Protein AF-M4BEJ2-F1 (afdb_monomer_lite)

pLDDT: mean 79.37, std 16.65, range [30.97, 97.56]

Sequence (307 aa):
MEAQADLANWRRVLEKLHRLLLLALQQCPALLLVETELEKTELPATTTSRQTERELTEQMLEILKFSGFLLENAANKAVYPSAEPVMALLGARNERVVTEAIKVVAMLAVPPQVHRYAADPTSFVDHAAGKNSLLRRRLLTVAKGRGTPSISLEVVDYLDGTNTEPLNDMKFQFYAPEQQGKDLTSRVVSVAIPPYDEVITAMTSPEDVAYAAATACERLIALHQIPKKLHFQLFTQVRACYASRSAIASENSVVERLHALLALFSLFSDAWDVTHYVEQHPELTRGIVELIRVESIERVPQVVWVC

Structure (mmCIF, N/CA/C/O backbone):
data_AF-M4BEJ2-F1
#
_entry.id   AF-M4BEJ2-F1
#
loop_
_atom_site.group_PDB
_atom_site.id
_atom_site.type_symbol
_atom_site.label_atom_id
_atom_site.label_alt_id
_atom_site.label_comp_id
_atom_site.label_asym_id
_atom_site.label_entity_id
_atom_site.label_seq_id
_atom_site.pdbx_PDB_ins_code
_atom_site.Cartn_x
_atom_site.Cartn_y
_atom_site.Cartn_z
_atom_site.occupancy
_atom_site.B_iso_or_equiv
_atom_site.auth_seq_id
_atom_site.auth_comp_id
_atom_site.auth_asym_id
_atom_site.auth_atom_id
_atom_site.pdbx_PDB_model_num
ATOM 1 N N . MET A 1 1 ? 13.000 8.494 -28.105 1.00 43.69 1 MET A N 1
ATOM 2 C CA . MET A 1 1 ? 13.106 7.049 -27.800 1.00 43.69 1 MET A CA 1
ATOM 3 C C . MET A 1 1 ? 13.729 6.936 -26.424 1.00 43.69 1 MET A C 1
ATOM 5 O O . MET A 1 1 ? 14.910 7.227 -26.301 1.00 43.69 1 MET A O 1
ATOM 9 N N . GLU A 1 2 ? 12.933 6.635 -25.402 1.00 52.34 2 GLU A N 1
ATOM 10 C CA . GLU A 1 2 ? 13.398 6.586 -24.011 1.00 52.34 2 GLU A CA 1
ATOM 11 C C . GLU A 1 2 ? 14.190 5.296 -23.772 1.00 52.34 2 GLU A C 1
ATOM 13 O O . GLU A 1 2 ? 13.735 4.201 -24.100 1.00 52.34 2 GLU A O 1
ATOM 18 N N . ALA A 1 3 ? 15.425 5.436 -23.292 1.00 65.12 3 ALA A N 1
ATOM 19 C CA . ALA A 1 3 ? 16.256 4.310 -22.890 1.00 65.12 3 ALA A CA 1
ATOM 20 C C . ALA A 1 3 ? 15.829 3.842 -21.492 1.00 65.12 3 ALA A C 1
ATOM 22 O O . ALA A 1 3 ? 15.561 4.669 -20.622 1.00 65.12 3 ALA A O 1
ATOM 23 N N . GLN A 1 4 ? 15.787 2.527 -21.275 1.00 75.12 4 GLN A N 1
ATOM 24 C CA . GLN A 1 4 ? 15.488 1.939 -19.970 1.00 75.12 4 GLN A CA 1
ATOM 25 C C . GLN A 1 4 ? 16.532 2.381 -18.930 1.00 75.12 4 GLN A C 1
ATOM 27 O O . GLN A 1 4 ? 17.733 2.373 -19.211 1.00 75.12 4 GLN A O 1
ATOM 32 N N . ALA A 1 5 ? 16.093 2.761 -17.729 1.00 82.56 5 ALA A N 1
ATOM 33 C CA . ALA A 1 5 ? 17.000 3.211 -16.679 1.00 82.56 5 ALA A CA 1
ATOM 34 C C . ALA A 1 5 ? 17.713 2.015 -16.028 1.00 82.56 5 ALA A C 1
ATOM 36 O O . ALA A 1 5 ? 17.080 1.170 -15.405 1.00 82.56 5 ALA A O 1
ATOM 37 N N . ASP A 1 6 ? 19.038 1.934 -16.116 1.00 86.12 6 ASP A N 1
ATOM 38 C CA . ASP A 1 6 ? 19.792 0.916 -15.377 1.00 86.12 6 ASP A CA 1
ATOM 39 C C . ASP A 1 6 ? 20.013 1.357 -13.922 1.00 86.12 6 ASP A C 1
ATOM 41 O O . ASP A 1 6 ? 20.788 2.282 -13.658 1.00 86.12 6 ASP A O 1
ATOM 45 N N . LEU A 1 7 ? 19.358 0.687 -12.967 1.00 87.19 7 LEU A N 1
ATOM 46 C CA . LEU A 1 7 ? 19.460 0.997 -11.534 1.00 87.19 7 LEU A CA 1
ATOM 47 C C . LEU A 1 7 ? 20.884 0.886 -10.984 1.00 87.19 7 LEU A C 1
ATOM 49 O O . LEU A 1 7 ? 21.197 1.557 -9.997 1.00 87.19 7 LEU A O 1
ATOM 53 N N . ALA A 1 8 ? 21.770 0.110 -11.617 1.00 86.81 8 ALA A N 1
ATOM 54 C CA . ALA A 1 8 ? 23.172 0.047 -11.215 1.00 86.81 8 ALA A CA 1
ATOM 55 C C . ALA A 1 8 ? 23.848 1.428 -11.299 1.00 86.81 8 ALA A C 1
ATOM 57 O O . ALA A 1 8 ? 24.624 1.787 -10.409 1.00 86.81 8 ALA A O 1
ATOM 58 N N . ASN A 1 9 ? 23.473 2.247 -12.289 1.00 88.12 9 ASN A N 1
ATOM 59 C CA . ASN A 1 9 ? 23.971 3.617 -12.449 1.00 88.12 9 ASN A CA 1
ATOM 60 C C . ASN A 1 9 ? 23.412 4.580 -11.388 1.00 88.12 9 ASN A C 1
ATOM 62 O O . ASN A 1 9 ? 24.037 5.591 -11.068 1.00 88.12 9 ASN A O 1
ATOM 66 N N . TRP A 1 10 ? 22.265 4.247 -10.793 1.00 91.00 10 TRP A N 1
ATOM 67 C CA . TRP A 1 10 ? 21.602 5.048 -9.761 1.00 91.00 10 TRP A CA 1
ATOM 68 C C . TRP A 1 10 ? 21.980 4.641 -8.335 1.00 91.00 10 TRP A C 1
ATOM 70 O O . TRP A 1 10 ? 21.572 5.314 -7.387 1.00 91.00 10 TRP A O 1
ATOM 80 N N . ARG A 1 11 ? 22.799 3.595 -8.158 1.00 89.25 11 ARG A N 1
ATOM 81 C CA . ARG A 1 11 ? 23.139 2.999 -6.854 1.00 89.25 11 ARG A CA 1
ATOM 82 C C . ARG A 1 11 ? 23.475 4.032 -5.774 1.00 89.25 11 ARG A C 1
ATOM 84 O O . ARG A 1 11 ? 22.875 4.010 -4.708 1.00 89.25 11 ARG A O 1
ATOM 91 N N . ARG A 1 12 ? 24.371 4.986 -6.054 1.00 92.31 12 ARG A N 1
ATOM 92 C CA . ARG A 1 12 ? 24.779 6.012 -5.069 1.00 92.31 12 ARG A CA 1
ATOM 93 C C . ARG A 1 12 ? 23.633 6.931 -4.641 1.00 92.31 12 ARG A C 1
ATOM 95 O O . ARG A 1 12 ? 23.609 7.384 -3.500 1.00 92.31 12 ARG A O 1
ATOM 102 N N . VAL A 1 13 ? 22.721 7.256 -5.557 1.00 94.38 13 VAL A N 1
ATOM 103 C CA . VAL A 1 13 ? 21.538 8.072 -5.251 1.00 94.38 13 VAL A CA 1
ATOM 104 C C . VAL A 1 13 ? 20.572 7.245 -4.412 1.00 94.38 13 VAL A C 1
ATOM 106 O O . VAL A 1 13 ? 20.168 7.690 -3.343 1.00 94.38 13 VAL A O 1
ATOM 109 N N . LEU A 1 14 ? 20.288 6.013 -4.835 1.00 93.75 14 LEU A N 1
ATOM 110 C CA . LEU A 1 14 ? 19.396 5.094 -4.130 1.00 93.75 14 LEU A CA 1
ATOM 111 C C . LEU A 1 14 ? 19.874 4.787 -2.709 1.00 93.75 14 LEU A C 1
ATOM 113 O O . LEU A 1 14 ? 19.063 4.783 -1.795 1.00 93.75 14 LEU A O 1
ATOM 117 N N . GLU A 1 15 ? 21.178 4.608 -2.493 1.00 94.19 15 GLU A N 1
ATOM 118 C CA . GLU A 1 15 ? 21.765 4.422 -1.159 1.00 94.19 15 GLU A CA 1
ATOM 119 C C . GLU A 1 15 ? 21.574 5.652 -0.260 1.00 94.19 15 GLU A C 1
ATOM 121 O O . GLU A 1 15 ? 21.328 5.513 0.939 1.00 94.19 15 GLU A O 1
ATOM 126 N N . LYS A 1 16 ? 21.654 6.871 -0.812 1.00 95.31 16 LYS A N 1
ATOM 127 C CA . LYS A 1 16 ? 21.366 8.095 -0.049 1.00 95.31 16 LYS A CA 1
ATOM 128 C C . LYS A 1 16 ? 19.888 8.184 0.315 1.00 95.31 16 LYS A C 1
ATOM 130 O O . LYS A 1 16 ? 19.577 8.447 1.472 1.00 95.31 16 LYS A O 1
ATOM 135 N N . LEU A 1 17 ? 18.993 7.936 -0.643 1.00 96.06 17 LEU A N 1
ATOM 136 C CA . LEU A 1 17 ? 17.547 7.938 -0.397 1.00 96.06 17 LEU A CA 1
ATOM 137 C C . LEU A 1 17 ? 17.152 6.852 0.612 1.00 96.06 17 LEU A C 1
ATOM 139 O O . LEU A 1 17 ? 16.353 7.106 1.503 1.00 96.06 17 LEU A O 1
ATOM 143 N N . HIS A 1 18 ? 17.772 5.676 0.525 1.00 94.50 18 HIS A N 1
ATOM 144 C CA . HIS A 1 18 ? 17.612 4.586 1.481 1.00 94.50 18 HIS A CA 1
ATOM 145 C C . HIS A 1 18 ? 17.978 5.004 2.906 1.00 94.50 18 HIS A C 1
ATOM 147 O O . HIS A 1 18 ? 17.188 4.815 3.827 1.00 94.50 18 HIS A O 1
ATOM 153 N N . ARG A 1 19 ? 19.145 5.635 3.091 1.00 94.38 19 ARG A N 1
ATOM 154 C CA . ARG A 1 19 ? 19.556 6.147 4.406 1.00 94.38 19 ARG A CA 1
ATOM 155 C C . ARG A 1 19 ? 18.581 7.190 4.938 1.00 94.38 19 ARG A C 1
ATOM 157 O O . ARG A 1 19 ? 18.245 7.136 6.111 1.00 94.38 19 ARG A O 1
ATOM 164 N N . LEU A 1 20 ? 18.113 8.112 4.095 1.00 94.12 20 LEU A N 1
ATOM 165 C CA . LEU A 1 20 ? 17.115 9.107 4.501 1.00 94.12 20 LEU A CA 1
ATOM 166 C C . LEU A 1 20 ? 15.802 8.447 4.937 1.00 94.12 20 LEU A C 1
ATOM 168 O O . LEU A 1 20 ? 15.238 8.835 5.954 1.00 94.12 20 LEU A O 1
ATOM 172 N N . LEU A 1 21 ? 15.359 7.416 4.216 1.00 93.81 21 LEU A N 1
ATOM 173 C CA . LEU A 1 21 ? 14.157 6.657 4.548 1.00 93.81 21 LEU A CA 1
ATOM 174 C C . LEU A 1 21 ? 14.288 5.932 5.896 1.00 93.81 21 LEU A C 1
ATOM 176 O O . LEU A 1 21 ? 13.395 6.025 6.735 1.00 93.81 21 LEU A O 1
ATOM 180 N N . LEU A 1 22 ? 15.416 5.254 6.131 1.00 92.06 22 LEU A N 1
ATOM 181 C CA . LEU A 1 22 ? 15.697 4.596 7.411 1.00 92.06 22 LEU A CA 1
ATOM 182 C C . LEU A 1 22 ? 15.789 5.600 8.562 1.00 92.06 22 LEU A C 1
ATOM 184 O O . LEU A 1 22 ? 15.216 5.365 9.623 1.00 92.06 22 LEU A O 1
ATOM 188 N N . LEU A 1 23 ? 16.468 6.729 8.347 1.00 90.75 23 LEU A N 1
ATOM 189 C CA . LEU A 1 23 ? 16.579 7.790 9.345 1.00 90.75 23 LEU A CA 1
ATOM 190 C C . LEU A 1 23 ? 15.208 8.364 9.704 1.00 90.75 23 LEU A C 1
ATOM 192 O O . LEU A 1 23 ? 14.940 8.543 10.886 1.00 90.75 23 LEU A O 1
ATOM 196 N N . ALA A 1 24 ? 14.327 8.598 8.727 1.00 90.75 24 ALA A N 1
ATOM 197 C CA . ALA A 1 24 ? 12.971 9.079 8.988 1.00 90.75 24 ALA A CA 1
ATOM 198 C C . ALA A 1 24 ? 12.177 8.098 9.866 1.00 90.75 24 ALA A C 1
ATOM 200 O O . ALA A 1 24 ? 11.596 8.496 10.876 1.00 90.75 24 ALA A O 1
ATOM 201 N N . LEU A 1 25 ? 12.221 6.804 9.532 1.00 89.25 25 LEU A N 1
ATOM 202 C CA . LEU A 1 25 ? 11.546 5.745 10.289 1.00 89.25 25 LEU A CA 1
ATOM 203 C C . LEU A 1 25 ? 12.112 5.564 11.706 1.00 89.25 25 LEU A C 1
ATOM 205 O O . LEU A 1 25 ? 11.366 5.257 12.632 1.00 89.25 25 LEU A O 1
ATOM 209 N N . GLN A 1 26 ? 13.416 5.772 11.894 1.00 87.25 26 GLN A N 1
ATOM 210 C CA . GLN A 1 26 ? 14.066 5.696 13.207 1.00 87.25 26 GLN A CA 1
ATOM 211 C C . GLN A 1 26 ? 13.802 6.933 14.065 1.00 87.25 26 GLN A C 1
ATOM 213 O O . GLN A 1 26 ? 13.562 6.812 15.264 1.00 87.25 26 GLN A O 1
ATOM 218 N N . GLN A 1 27 ? 13.839 8.122 13.459 1.00 87.88 27 GLN A N 1
ATOM 219 C CA . GLN A 1 27 ? 13.586 9.387 14.146 1.00 87.88 27 GLN A CA 1
ATOM 220 C C . GLN A 1 27 ? 12.127 9.536 14.560 1.00 87.88 27 GLN A C 1
ATOM 222 O O . GLN A 1 27 ? 11.855 10.217 15.544 1.00 87.88 27 GLN A O 1
ATOM 227 N N . CYS A 1 28 ? 11.197 8.934 13.818 1.00 86.56 28 CYS A N 1
ATOM 228 C CA . CYS A 1 28 ? 9.779 8.962 14.137 1.00 86.56 28 CYS A CA 1
ATOM 229 C C . CYS A 1 28 ? 9.129 7.591 13.872 1.00 86.56 28 CYS A C 1
ATOM 231 O O . CYS A 1 28 ? 8.467 7.397 12.851 1.00 86.56 28 CYS A O 1
ATOM 233 N N . PRO A 1 29 ? 9.257 6.627 14.805 1.00 86.00 29 PRO A N 1
ATOM 234 C CA . PRO A 1 29 ? 8.608 5.318 14.678 1.00 86.00 29 PRO A CA 1
ATOM 235 C C . PRO A 1 29 ? 7.081 5.420 14.589 1.00 86.00 29 PRO A C 1
ATOM 237 O O . PRO A 1 29 ? 6.434 4.582 13.966 1.00 86.00 29 PRO A O 1
ATOM 240 N N . ALA A 1 30 ? 6.519 6.497 15.152 1.00 86.25 30 ALA A N 1
ATOM 241 C CA . ALA A 1 30 ? 5.106 6.840 15.068 1.00 86.25 30 ALA A CA 1
ATOM 242 C C . ALA A 1 30 ? 4.618 7.111 13.635 1.00 86.25 30 ALA A C 1
ATOM 244 O O . ALA A 1 30 ? 3.426 7.286 13.451 1.00 86.25 30 ALA A O 1
ATOM 245 N N . LEU A 1 31 ? 5.479 7.126 12.613 1.00 88.56 31 LEU A N 1
ATOM 246 C CA . LEU A 1 31 ? 5.058 7.166 11.207 1.00 88.56 31 LEU A CA 1
ATOM 247 C C . LEU A 1 31 ? 4.407 5.849 10.745 1.00 88.56 31 LEU A C 1
ATOM 249 O O . LEU A 1 31 ? 3.647 5.841 9.770 1.00 88.56 31 LEU A O 1
ATOM 253 N N . LEU A 1 32 ? 4.682 4.736 11.433 1.00 90.94 32 LEU A N 1
ATOM 254 C CA . LEU A 1 32 ? 4.108 3.421 11.154 1.00 90.94 32 LEU A CA 1
ATOM 255 C C . LEU A 1 32 ? 2.961 3.112 12.120 1.00 90.94 32 LEU A C 1
ATOM 257 O O . LEU A 1 32 ? 3.110 3.214 13.332 1.00 90.94 32 LEU A O 1
ATOM 261 N N . LEU A 1 33 ? 1.822 2.682 11.573 1.00 89.00 33 LEU A N 1
ATOM 262 C CA . LEU A 1 33 ? 0.707 2.142 12.353 1.00 89.00 33 LEU A CA 1
ATOM 263 C C . LEU A 1 33 ? 0.963 0.675 12.709 1.00 89.00 33 LEU A C 1
ATOM 265 O O . LEU A 1 33 ? 0.724 0.234 13.830 1.00 89.00 33 LEU A O 1
ATOM 269 N N . VAL A 1 34 ? 1.416 -0.100 11.720 1.00 84.50 34 VAL A N 1
ATOM 270 C CA . VAL A 1 34 ? 1.672 -1.535 11.865 1.00 84.50 34 VAL A CA 1
ATOM 271 C C . VAL A 1 34 ? 3.173 -1.758 11.896 1.00 84.50 34 VAL A C 1
ATOM 273 O O . VAL A 1 34 ? 3.819 -1.823 10.848 1.00 84.50 34 VAL A O 1
ATOM 276 N N . GLU A 1 35 ? 3.705 -1.897 13.107 1.00 75.81 35 GLU A N 1
ATOM 277 C CA . GLU A 1 35 ? 5.127 -2.131 13.348 1.00 75.81 35 GLU A CA 1
ATOM 278 C C . GLU A 1 35 ? 5.640 -3.351 12.566 1.00 75.81 35 GLU A C 1
ATOM 280 O O . GLU A 1 35 ? 5.035 -4.429 12.552 1.00 75.81 35 GLU A O 1
ATOM 285 N N . THR A 1 36 ? 6.789 -3.172 11.924 1.00 70.12 36 THR A N 1
ATOM 286 C CA . THR A 1 36 ? 7.596 -4.239 11.330 1.00 70.12 36 THR A CA 1
ATOM 287 C C . THR A 1 36 ? 8.996 -4.155 11.894 1.00 70.12 36 THR A C 1
ATOM 289 O O . THR A 1 36 ? 9.534 -3.058 12.045 1.00 70.12 36 THR A O 1
ATOM 292 N N . GLU A 1 37 ? 9.599 -5.305 12.170 1.00 63.12 37 GLU A N 1
ATOM 293 C CA . GLU A 1 37 ? 11.007 -5.374 12.544 1.00 63.12 37 GLU A CA 1
ATOM 294 C C . GLU A 1 37 ? 11.853 -4.949 11.337 1.00 63.12 37 GLU A C 1
ATOM 296 O O . GLU A 1 37 ? 11.958 -5.676 10.354 1.00 63.12 37 GLU A O 1
ATOM 301 N N . LEU A 1 38 ? 12.387 -3.730 11.388 1.00 63.88 38 LEU A N 1
ATOM 302 C CA . LEU A 1 38 ? 13.402 -3.233 10.462 1.00 63.88 38 LEU A CA 1
ATOM 303 C C . LEU A 1 38 ? 14.769 -3.318 11.141 1.00 63.88 38 LEU A C 1
ATOM 305 O O . LEU A 1 38 ? 14.857 -3.213 12.371 1.00 63.88 38 LEU A O 1
ATOM 309 N N . GLU A 1 39 ? 15.834 -3.470 10.350 1.00 56.94 39 GLU A N 1
ATOM 310 C CA . GLU A 1 39 ? 17.203 -3.381 10.857 1.00 56.94 39 GLU A CA 1
ATOM 311 C C . GLU A 1 39 ? 17.393 -2.055 11.611 1.00 56.94 39 GLU A C 1
ATOM 313 O O . GLU A 1 39 ? 17.247 -0.954 11.068 1.00 56.94 39 GLU A O 1
ATOM 318 N N . LYS A 1 40 ? 17.670 -2.162 12.912 1.00 52.06 40 LYS A N 1
ATOM 319 C CA . LYS A 1 40 ? 17.858 -1.007 13.787 1.00 52.06 40 LYS A CA 1
ATOM 320 C C . LYS A 1 40 ? 19.257 -0.453 13.552 1.00 52.06 40 LYS A C 1
ATOM 322 O O . LYS A 1 40 ? 20.237 -1.084 13.930 1.00 52.06 40 LYS A O 1
ATOM 327 N N . THR A 1 41 ? 19.363 0.737 12.970 1.00 51.53 41 THR A N 1
ATOM 328 C CA . THR A 1 41 ? 20.585 1.533 13.115 1.00 51.53 41 THR A CA 1
ATOM 329 C C . THR A 1 41 ? 20.549 2.163 14.506 1.00 51.53 41 THR A C 1
ATOM 331 O O . THR A 1 41 ? 19.520 2.695 14.921 1.00 51.53 41 THR A O 1
ATOM 334 N N . GLU A 1 42 ? 21.642 2.038 15.257 1.00 43.06 42 GLU A N 1
ATOM 335 C CA . GLU A 1 42 ? 21.768 2.527 16.632 1.00 43.06 42 GLU A CA 1
ATOM 336 C C . GLU A 1 42 ? 21.715 4.062 16.674 1.00 43.06 42 GLU A C 1
ATOM 338 O O . GLU A 1 42 ? 22.736 4.743 16.627 1.00 43.06 42 GLU A O 1
ATOM 343 N N . LEU A 1 43 ? 20.512 4.627 16.744 1.00 51.47 43 LEU A N 1
ATOM 344 C CA . LEU A 1 43 ? 20.285 6.047 16.991 1.00 51.47 43 LEU A CA 1
ATOM 345 C C . LEU A 1 43 ? 19.257 6.200 18.122 1.00 51.47 43 LEU A C 1
ATOM 347 O O . LEU A 1 43 ? 18.284 5.444 18.176 1.00 51.47 43 LEU A O 1
ATOM 351 N N . PRO A 1 44 ? 19.470 7.141 19.058 1.00 49.59 44 PRO A N 1
ATOM 352 C CA . PRO A 1 44 ? 18.556 7.350 20.170 1.00 49.59 44 PRO A CA 1
ATOM 353 C C . PRO A 1 44 ? 17.207 7.868 19.660 1.00 49.59 44 PRO A C 1
ATOM 355 O O . PRO A 1 44 ? 17.154 8.791 18.849 1.00 49.59 44 PRO A O 1
ATOM 358 N N . ALA A 1 45 ? 16.117 7.277 20.155 1.00 52.38 45 ALA A N 1
ATOM 359 C CA . ALA A 1 45 ? 14.763 7.737 19.875 1.00 52.38 45 ALA A CA 1
ATOM 360 C C . ALA A 1 45 ? 14.561 9.127 20.497 1.00 52.38 45 ALA A C 1
ATOM 362 O O . ALA A 1 45 ? 14.508 9.274 21.719 1.00 52.38 45 ALA A O 1
ATOM 363 N N . THR A 1 46 ? 14.483 10.153 19.658 1.00 56.22 46 THR A N 1
ATOM 364 C CA . THR A 1 46 ? 14.202 11.525 20.086 1.00 56.22 46 THR A CA 1
ATOM 365 C C . THR A 1 46 ? 12.695 11.744 20.114 1.00 56.22 46 THR A C 1
ATOM 367 O O . THR A 1 46 ? 11.992 11.312 19.207 1.00 56.22 46 THR A O 1
ATOM 370 N N . THR A 1 47 ? 12.181 12.448 21.122 1.00 57.34 47 THR A N 1
ATOM 371 C CA . THR A 1 47 ? 10.779 12.882 21.145 1.00 57.34 47 THR A CA 1
ATOM 372 C C . THR A 1 47 ? 10.541 13.861 19.992 1.00 57.34 47 THR A C 1
ATOM 374 O O . THR A 1 47 ? 10.972 15.013 20.042 1.00 57.34 47 THR A O 1
ATOM 377 N N . THR A 1 48 ? 9.918 13.385 18.917 1.00 65.69 48 THR A N 1
ATOM 378 C CA . THR A 1 48 ? 9.741 14.126 17.663 1.00 65.69 48 THR A CA 1
ATOM 379 C C . THR A 1 48 ? 8.587 15.118 17.783 1.00 65.69 48 THR A C 1
ATOM 381 O O . THR A 1 48 ? 7.506 14.774 18.258 1.00 65.69 48 THR A O 1
ATOM 384 N N . SER A 1 49 ? 8.793 16.363 17.349 1.00 80.19 49 SER A N 1
ATOM 385 C CA . SER A 1 49 ? 7.701 17.339 17.264 1.00 80.19 49 SER A CA 1
ATOM 386 C C . SER A 1 49 ? 6.751 16.998 16.104 1.00 80.19 49 SER A C 1
ATOM 388 O O . SER A 1 49 ? 7.178 16.411 15.110 1.00 80.19 49 SER A O 1
ATOM 390 N N . ARG A 1 50 ? 5.482 17.426 16.177 1.00 79.19 50 ARG A N 1
ATOM 391 C CA . ARG A 1 50 ? 4.493 17.239 15.092 1.00 79.19 50 ARG A CA 1
ATOM 392 C C . ARG A 1 50 ? 4.934 17.877 13.766 1.00 79.19 50 ARG A C 1
ATOM 394 O O . ARG A 1 50 ? 4.667 17.339 12.698 1.00 79.19 50 ARG A O 1
ATOM 401 N N . GLN A 1 51 ? 5.643 19.005 13.834 1.00 82.00 51 GLN A N 1
ATOM 402 C CA . GLN A 1 51 ? 6.221 19.654 12.654 1.00 82.00 51 GLN A CA 1
ATOM 403 C C . GLN A 1 51 ? 7.294 18.769 12.004 1.00 82.00 51 GLN A C 1
ATOM 405 O O . GLN A 1 51 ? 7.322 18.610 10.788 1.00 82.00 51 GLN A O 1
ATOM 410 N N . THR A 1 52 ? 8.134 18.136 12.821 1.00 85.62 52 THR A N 1
ATOM 411 C CA . THR A 1 52 ? 9.164 17.209 12.345 1.00 85.62 52 THR A CA 1
ATOM 412 C C . THR A 1 52 ? 8.544 15.939 11.752 1.00 85.62 52 THR A C 1
ATOM 414 O O . THR A 1 52 ? 8.991 15.485 10.706 1.00 85.62 52 THR A O 1
ATOM 417 N N . GLU A 1 53 ? 7.478 15.390 12.346 1.00 88.50 53 GLU A N 1
ATOM 418 C CA . GLU A 1 53 ? 6.734 14.249 11.772 1.00 88.50 53 GLU A CA 1
ATOM 419 C C . GLU A 1 53 ? 6.204 14.565 10.365 1.00 88.50 53 GLU A C 1
ATOM 421 O O . GLU A 1 53 ? 6.322 13.749 9.445 1.00 88.50 53 GLU A O 1
ATOM 426 N N . ARG A 1 54 ? 5.671 15.775 10.172 1.00 88.25 54 ARG A N 1
ATOM 427 C CA . ARG A 1 54 ? 5.192 16.249 8.870 1.00 88.25 54 ARG A CA 1
ATOM 428 C C . ARG A 1 54 ? 6.318 16.344 7.842 1.00 88.25 54 ARG A C 1
ATOM 430 O O . ARG A 1 54 ? 6.166 15.849 6.729 1.00 88.25 54 ARG A O 1
ATOM 437 N N . GLU A 1 55 ? 7.433 16.973 8.202 1.00 91.19 55 GLU A N 1
ATOM 438 C CA . GLU A 1 55 ? 8.593 17.124 7.313 1.00 91.19 55 GLU A CA 1
ATOM 439 C C . GLU A 1 55 ? 9.150 15.764 6.883 1.00 91.19 55 GLU A C 1
ATOM 441 O O . GLU A 1 55 ? 9.402 15.542 5.697 1.00 91.19 55 GLU A O 1
ATOM 446 N N . LEU A 1 56 ? 9.256 14.825 7.827 1.00 92.94 56 LEU A N 1
ATOM 447 C CA . LEU A 1 56 ? 9.669 13.452 7.546 1.00 92.94 56 LEU A CA 1
ATOM 448 C C . LEU A 1 56 ? 8.656 12.728 6.649 1.00 92.94 56 LEU A C 1
ATOM 450 O O . LEU A 1 56 ? 9.054 12.019 5.728 1.00 92.94 56 LEU A O 1
ATOM 454 N N . THR A 1 57 ? 7.354 12.934 6.862 1.00 94.00 57 THR A N 1
ATOM 455 C CA . THR A 1 57 ? 6.299 12.348 6.018 1.00 94.00 57 THR A CA 1
ATOM 456 C C . THR A 1 57 ? 6.398 12.813 4.570 1.00 94.00 57 THR A C 1
ATOM 458 O O . THR A 1 57 ? 6.393 11.980 3.663 1.00 94.00 57 THR A O 1
ATOM 461 N N . GLU A 1 58 ? 6.524 14.120 4.336 1.00 93.94 58 GLU A N 1
ATOM 462 C CA . GLU A 1 58 ? 6.675 14.659 2.979 1.00 93.94 58 GLU A CA 1
ATOM 463 C C . GLU A 1 58 ? 7.994 14.195 2.343 1.00 93.94 58 GLU A C 1
ATOM 465 O O . GLU A 1 58 ? 8.015 13.811 1.175 1.00 93.94 58 GLU A O 1
ATOM 470 N N . GLN A 1 59 ? 9.084 14.115 3.113 1.00 94.50 59 GLN A N 1
ATOM 471 C CA . GLN A 1 59 ? 10.348 13.567 2.620 1.00 94.50 59 GLN A CA 1
ATOM 472 C C . GLN A 1 59 ? 10.210 12.108 2.162 1.00 94.50 59 GLN A C 1
ATOM 474 O O . GLN A 1 59 ? 10.679 11.759 1.077 1.00 94.50 59 GLN A O 1
ATOM 479 N N . MET A 1 60 ? 9.565 11.251 2.961 1.00 95.69 60 MET A N 1
ATOM 480 C CA . MET A 1 60 ? 9.299 9.862 2.573 1.00 95.69 60 MET A CA 1
ATOM 481 C C . MET A 1 60 ? 8.449 9.799 1.308 1.00 95.69 60 MET A C 1
ATOM 483 O O . MET A 1 60 ? 8.740 9.008 0.414 1.00 95.69 60 MET A O 1
ATOM 487 N N . LEU A 1 61 ? 7.424 10.645 1.215 1.00 95.88 61 LEU A N 1
ATOM 488 C CA . LEU A 1 61 ? 6.541 10.683 0.060 1.00 95.88 61 LEU A CA 1
ATOM 489 C C . LEU A 1 61 ? 7.307 11.018 -1.226 1.00 95.88 61 LEU A C 1
ATOM 491 O O . LEU A 1 61 ? 7.151 10.322 -2.227 1.00 95.88 61 LEU A O 1
ATOM 495 N N . GLU A 1 62 ? 8.173 12.029 -1.200 1.00 97.06 62 GLU A N 1
ATOM 496 C CA . GLU A 1 62 ? 8.982 12.402 -2.365 1.00 97.06 62 GLU A CA 1
ATOM 497 C C . GLU A 1 62 ? 10.006 11.317 -2.739 1.00 97.06 62 GLU A C 1
ATOM 499 O O . GLU A 1 62 ? 10.199 11.025 -3.921 1.00 97.06 62 GLU A O 1
ATOM 504 N N . ILE A 1 63 ? 10.601 10.639 -1.749 1.00 97.00 63 ILE A N 1
ATOM 505 C CA . ILE A 1 63 ? 11.476 9.478 -1.988 1.00 97.00 63 ILE A CA 1
ATOM 506 C C . ILE A 1 63 ? 10.712 8.346 -2.688 1.00 97.00 63 ILE A C 1
ATOM 508 O O . ILE A 1 63 ? 11.238 7.736 -3.628 1.00 97.00 63 ILE A O 1
ATOM 512 N N . LEU A 1 64 ? 9.490 8.049 -2.238 1.00 97.56 64 LEU A N 1
ATOM 513 C CA . LEU A 1 64 ? 8.659 6.991 -2.808 1.00 97.56 64 LEU A CA 1
ATOM 514 C C . LEU A 1 64 ? 8.199 7.339 -4.224 1.00 97.56 64 LEU A C 1
ATOM 516 O O . LEU A 1 64 ? 8.359 6.509 -5.114 1.00 97.56 64 LEU A O 1
ATOM 520 N N . LYS A 1 65 ? 7.732 8.568 -4.469 1.00 96.31 65 LYS A N 1
ATOM 521 C CA . LYS A 1 65 ? 7.353 9.031 -5.815 1.00 96.31 65 LYS A CA 1
ATOM 522 C C . LYS A 1 65 ? 8.511 8.926 -6.799 1.00 96.31 65 LYS A C 1
ATOM 524 O O . LYS A 1 65 ? 8.355 8.359 -7.880 1.00 96.31 65 LYS A O 1
ATOM 529 N N . PHE A 1 66 ? 9.685 9.434 -6.410 1.00 95.62 66 PHE A N 1
ATOM 530 C CA . PHE A 1 66 ? 10.892 9.342 -7.228 1.00 95.62 66 PHE A CA 1
ATOM 531 C C . PHE A 1 66 ? 11.265 7.882 -7.506 1.00 95.62 66 PHE A C 1
ATOM 533 O O . PHE A 1 66 ? 11.549 7.520 -8.647 1.00 95.62 66 PHE A O 1
ATOM 540 N N . SER A 1 67 ? 11.222 7.029 -6.476 1.00 94.44 67 SER A N 1
ATOM 541 C CA . SER A 1 67 ? 11.492 5.597 -6.626 1.00 94.44 67 SER A CA 1
ATOM 542 C C . SER A 1 67 ? 10.495 4.937 -7.575 1.00 94.44 67 SER A C 1
ATOM 544 O O . SER A 1 67 ? 10.908 4.183 -8.447 1.00 94.44 67 SER A O 1
ATOM 546 N N . GLY A 1 68 ? 9.202 5.236 -7.445 1.00 92.56 68 GLY A N 1
ATOM 547 C CA . GLY A 1 68 ? 8.150 4.692 -8.297 1.00 92.56 68 GLY A CA 1
ATOM 548 C C . GLY A 1 68 ? 8.368 5.057 -9.762 1.00 92.56 68 GLY A C 1
ATOM 549 O O . GLY A 1 68 ? 8.378 4.166 -10.605 1.00 92.56 68 GLY A O 1
ATOM 550 N N . PHE A 1 69 ? 8.631 6.337 -10.044 1.00 91.56 69 PHE A N 1
ATOM 551 C CA . PHE A 1 69 ? 8.935 6.822 -11.394 1.00 91.56 69 PHE A CA 1
ATOM 552 C C . PHE A 1 69 ? 10.178 6.149 -11.991 1.00 91.56 69 PHE A C 1
ATOM 554 O O . PHE A 1 69 ? 10.157 5.686 -13.128 1.00 91.56 69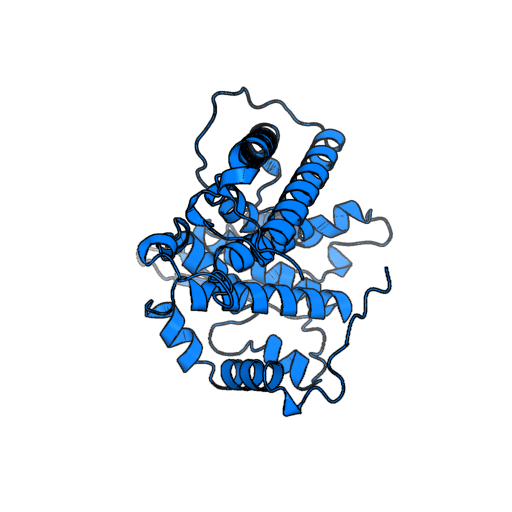 PHE A O 1
ATOM 561 N N . LEU A 1 70 ? 11.265 6.058 -11.219 1.00 91.38 70 LEU A N 1
ATOM 562 C CA . LEU A 1 70 ? 12.494 5.425 -11.690 1.00 91.38 70 LEU A CA 1
ATOM 563 C C . LEU A 1 70 ? 12.285 3.931 -11.979 1.00 91.38 70 LEU A C 1
ATOM 565 O O . LEU A 1 70 ? 12.791 3.423 -12.976 1.00 91.38 70 LEU A O 1
ATOM 569 N N . LEU A 1 71 ? 11.560 3.227 -11.104 1.00 90.56 71 LEU A N 1
ATOM 570 C CA . LEU A 1 71 ? 11.367 1.778 -11.180 1.00 90.56 71 LEU A CA 1
ATOM 571 C C . LEU A 1 71 ? 10.420 1.343 -12.298 1.00 90.56 71 LEU A C 1
ATOM 573 O O . LEU A 1 71 ? 10.570 0.225 -12.791 1.00 90.56 71 LEU A O 1
ATOM 577 N N . GLU A 1 72 ? 9.484 2.199 -12.706 1.00 87.69 72 GLU A N 1
ATOM 578 C CA . GLU A 1 72 ? 8.508 1.921 -13.765 1.00 87.69 72 GLU A CA 1
ATOM 579 C C . GLU A 1 72 ? 9.186 1.392 -15.037 1.00 87.69 72 GLU A C 1
ATOM 581 O O . GLU A 1 72 ? 8.823 0.332 -15.544 1.00 87.69 72 GLU A O 1
ATOM 586 N N . ASN A 1 73 ? 10.281 2.038 -15.449 1.00 82.38 73 ASN A N 1
ATOM 587 C CA . ASN A 1 73 ? 11.057 1.681 -16.637 1.00 82.38 73 ASN A CA 1
ATOM 588 C C . ASN A 1 73 ? 12.511 1.307 -16.307 1.00 82.38 73 ASN A C 1
ATOM 590 O O . ASN A 1 73 ? 13.423 1.608 -17.078 1.00 82.38 73 ASN A O 1
ATOM 594 N N . ALA A 1 74 ? 12.758 0.667 -15.158 1.00 85.44 74 ALA A N 1
ATOM 595 C CA . ALA A 1 74 ? 14.111 0.281 -14.756 1.00 85.44 74 ALA A CA 1
ATOM 596 C C . ALA A 1 74 ? 14.529 -1.139 -15.177 1.00 85.44 74 ALA A C 1
ATOM 598 O O . ALA A 1 74 ? 13.712 -2.059 -15.230 1.00 85.44 74 ALA A O 1
ATOM 599 N N . ALA A 1 75 ? 15.825 -1.332 -15.421 1.00 83.44 75 ALA A N 1
ATOM 600 C CA . ALA A 1 75 ? 16.514 -2.624 -15.467 1.00 83.44 75 ALA A CA 1
ATOM 601 C C . ALA A 1 75 ? 17.287 -2.863 -14.159 1.00 83.44 75 ALA A C 1
ATOM 603 O O . ALA A 1 75 ? 17.551 -1.921 -13.411 1.00 83.44 75 ALA A O 1
ATOM 604 N N . ASN A 1 76 ? 17.682 -4.114 -13.894 1.00 80.94 76 ASN A N 1
ATOM 605 C CA . ASN A 1 76 ? 18.467 -4.503 -12.713 1.00 80.94 76 ASN A CA 1
ATOM 606 C C . ASN A 1 76 ? 17.787 -4.171 -11.369 1.00 80.94 76 ASN A C 1
ATOM 608 O O . ASN A 1 76 ? 18.440 -3.777 -10.405 1.00 80.94 76 ASN A O 1
ATOM 612 N N . LYS A 1 77 ? 16.464 -4.371 -11.273 1.00 85.88 77 LYS A N 1
ATOM 613 C CA . LYS A 1 77 ? 15.655 -4.059 -10.072 1.00 85.88 77 LYS A CA 1
ATOM 614 C C . LYS A 1 77 ? 16.127 -4.747 -8.787 1.00 85.88 77 LYS A C 1
ATOM 616 O O . LYS A 1 77 ? 15.900 -4.219 -7.701 1.00 85.88 77 LYS A O 1
ATOM 621 N N . ALA A 1 78 ? 16.874 -5.843 -8.907 1.00 82.44 78 ALA A N 1
ATOM 622 C CA . ALA A 1 78 ? 17.511 -6.533 -7.789 1.00 82.44 78 ALA A CA 1
ATOM 623 C C . ALA A 1 78 ? 18.497 -5.662 -6.978 1.00 82.44 78 ALA A C 1
ATOM 625 O O . ALA A 1 78 ? 18.739 -5.966 -5.814 1.00 82.44 78 ALA A O 1
ATOM 626 N N . VAL A 1 79 ? 19.053 -4.575 -7.538 1.00 85.38 79 VAL A N 1
ATOM 627 C CA . VAL A 1 79 ? 19.979 -3.693 -6.795 1.00 85.38 79 VAL A CA 1
ATOM 628 C C . VAL A 1 79 ? 19.283 -2.609 -5.964 1.00 85.38 79 VAL A C 1
ATOM 630 O O . VAL A 1 79 ? 19.969 -1.794 -5.347 1.00 85.38 79 VAL A O 1
ATOM 633 N N . TYR A 1 80 ? 17.946 -2.553 -5.957 1.00 89.62 80 TYR A N 1
ATOM 634 C CA . TYR A 1 80 ? 17.199 -1.538 -5.215 1.00 89.62 80 TYR A CA 1
ATOM 635 C C . TYR A 1 80 ? 17.310 -1.766 -3.691 1.00 89.62 80 TYR A C 1
ATOM 637 O O . TYR A 1 80 ? 16.799 -2.766 -3.186 1.00 89.62 80 TYR A O 1
ATOM 645 N N . PRO A 1 81 ? 17.933 -0.844 -2.930 1.00 89.56 81 PRO A N 1
ATOM 646 C CA . PRO A 1 81 ? 18.277 -1.079 -1.524 1.00 89.56 81 PRO A CA 1
ATOM 647 C C . PRO A 1 81 ? 17.088 -0.943 -0.563 1.00 89.56 81 PRO A C 1
ATOM 649 O O . PRO A 1 81 ? 17.111 -1.482 0.536 1.00 89.56 81 PRO A O 1
ATOM 652 N N . SER A 1 82 ? 16.034 -0.219 -0.949 1.00 91.19 82 SER A N 1
ATOM 653 C CA . SER A 1 82 ? 14.929 0.140 -0.046 1.00 91.19 82 SER A CA 1
ATOM 654 C C . SER A 1 82 ? 13.737 -0.810 -0.107 1.00 91.19 82 SER A C 1
ATOM 656 O O . SER A 1 82 ? 12.652 -0.430 0.322 1.00 91.19 82 SER A O 1
ATOM 658 N N . ALA A 1 83 ? 13.906 -2.031 -0.619 1.00 89.12 83 ALA A N 1
ATOM 659 C CA . ALA A 1 83 ? 12.806 -2.984 -0.744 1.00 89.12 83 ALA A CA 1
ATOM 660 C C . ALA A 1 83 ? 12.104 -3.229 0.609 1.00 89.12 83 ALA A C 1
ATOM 662 O O . ALA A 1 83 ? 10.895 -3.044 0.709 1.00 89.12 83 ALA A O 1
ATOM 663 N N . GLU A 1 84 ? 12.848 -3.557 1.667 1.00 89.19 84 GLU A N 1
ATOM 664 C CA . GLU A 1 84 ? 12.275 -3.832 2.994 1.00 89.19 84 GLU A CA 1
ATOM 665 C C . GLU A 1 84 ? 11.627 -2.603 3.664 1.00 89.19 84 GLU A C 1
ATOM 667 O O . GLU A 1 84 ? 10.465 -2.710 4.068 1.00 89.19 84 GLU A O 1
ATOM 672 N N . PRO A 1 85 ? 12.275 -1.417 3.729 1.00 91.31 85 PRO A N 1
ATOM 673 C CA . PRO A 1 85 ? 11.622 -0.204 4.225 1.00 91.31 85 PRO A CA 1
ATOM 674 C C . PRO A 1 85 ? 10.324 0.139 3.487 1.00 91.31 85 PRO A C 1
ATOM 676 O O . PRO A 1 85 ? 9.340 0.524 4.110 1.00 91.31 85 PRO A O 1
ATOM 679 N N . VAL A 1 86 ? 10.280 -0.039 2.164 1.00 93.44 86 VAL A N 1
ATOM 680 C CA . VAL A 1 86 ? 9.059 0.200 1.380 1.00 93.44 86 VAL A CA 1
ATOM 681 C C . VAL A 1 86 ? 7.953 -0.788 1.768 1.00 93.44 86 VAL A C 1
ATOM 683 O O . VAL A 1 86 ? 6.800 -0.391 1.931 1.00 93.44 86 VAL A O 1
ATOM 686 N N . MET A 1 87 ? 8.281 -2.065 1.987 1.00 91.38 87 MET A N 1
ATOM 687 C CA . MET A 1 87 ? 7.306 -3.061 2.454 1.00 91.38 87 MET A CA 1
ATOM 688 C C . MET A 1 87 ? 6.780 -2.752 3.863 1.00 91.38 87 MET A C 1
ATOM 690 O O . MET A 1 87 ? 5.617 -3.040 4.168 1.00 91.38 87 MET A O 1
ATOM 694 N N . ALA A 1 88 ? 7.608 -2.162 4.729 1.00 91.56 88 ALA A N 1
ATOM 695 C CA . ALA A 1 88 ? 7.180 -1.672 6.037 1.00 91.56 88 ALA A CA 1
ATOM 696 C C . ALA A 1 88 ? 6.147 -0.543 5.902 1.00 91.56 88 ALA A C 1
ATOM 698 O O . ALA A 1 88 ? 5.100 -0.595 6.552 1.00 91.56 88 ALA A O 1
ATOM 699 N N . LEU A 1 89 ? 6.392 0.403 4.987 1.00 95.31 89 LEU A N 1
ATOM 700 C CA . LEU A 1 89 ? 5.543 1.573 4.719 1.00 95.31 89 LEU A CA 1
ATOM 701 C C . LEU A 1 89 ? 4.150 1.240 4.168 1.00 95.31 89 LEU A C 1
ATOM 703 O O . LEU A 1 89 ? 3.266 2.091 4.215 1.00 95.31 89 LEU A O 1
ATOM 707 N N . LEU A 1 90 ? 3.895 -0.007 3.756 1.00 94.81 90 LEU A N 1
ATOM 708 C CA . LEU A 1 90 ? 2.529 -0.500 3.531 1.00 94.81 90 LEU A CA 1
ATOM 709 C C . LEU A 1 90 ? 1.640 -0.304 4.775 1.00 94.81 90 LEU A C 1
ATOM 711 O O . LEU A 1 90 ? 0.430 -0.140 4.655 1.00 94.81 90 LEU A O 1
ATOM 715 N N . GLY A 1 91 ? 2.236 -0.348 5.971 1.00 92.88 91 GLY A N 1
ATOM 716 C CA . GLY A 1 91 ? 1.581 -0.102 7.255 1.00 92.88 91 GLY A CA 1
ATOM 717 C C . GLY A 1 91 ? 1.785 1.312 7.805 1.00 92.88 91 GLY A C 1
ATOM 718 O O . GLY A 1 91 ? 1.685 1.482 9.019 1.00 92.88 91 GLY A O 1
ATOM 719 N N . ALA A 1 92 ? 2.129 2.300 6.970 1.00 95.44 92 ALA A N 1
ATOM 720 C CA . ALA A 1 92 ? 2.287 3.694 7.392 1.00 95.44 92 ALA A CA 1
ATOM 721 C C . ALA A 1 92 ? 0.953 4.323 7.825 1.00 95.44 92 ALA A C 1
ATOM 723 O O . ALA A 1 92 ? -0.106 3.946 7.329 1.00 95.44 92 ALA A O 1
ATOM 724 N N . ARG A 1 93 ? 0.996 5.311 8.729 1.00 94.38 93 ARG A N 1
ATOM 725 C CA . ARG A 1 93 ? -0.215 6.021 9.187 1.00 94.38 93 ARG A CA 1
ATOM 726 C C . ARG A 1 93 ? -0.799 6.950 8.123 1.00 94.38 93 ARG A C 1
ATOM 728 O O . ARG A 1 93 ? -2.009 7.148 8.087 1.00 94.38 93 ARG A O 1
ATOM 735 N N . ASN A 1 94 ? 0.056 7.519 7.275 1.00 94.50 94 ASN A N 1
ATOM 736 C CA . ASN A 1 94 ? -0.354 8.447 6.227 1.00 94.50 94 ASN A CA 1
ATOM 737 C C . ASN A 1 94 ? -0.786 7.693 4.958 1.00 94.50 94 ASN A C 1
ATOM 739 O O . ASN A 1 94 ? 0.017 6.985 4.347 1.00 94.50 94 ASN A O 1
ATOM 743 N N . GLU A 1 95 ? -2.028 7.888 4.514 1.00 92.31 95 GLU A N 1
ATOM 744 C CA . GLU A 1 95 ? -2.593 7.184 3.352 1.00 92.31 95 GLU A CA 1
ATOM 745 C C . GLU A 1 95 ? -1.833 7.442 2.038 1.00 92.31 95 GLU A C 1
ATOM 747 O O . GLU A 1 95 ? -1.736 6.545 1.194 1.00 92.31 95 GLU A O 1
ATOM 752 N N . ARG A 1 96 ? -1.251 8.638 1.861 1.00 94.12 96 ARG A N 1
ATOM 753 C CA . ARG A 1 96 ? -0.471 8.988 0.658 1.00 94.12 96 ARG A CA 1
ATOM 754 C C . ARG A 1 96 ? 0.820 8.176 0.601 1.00 94.12 96 ARG A C 1
ATOM 756 O O . ARG A 1 96 ? 1.183 7.674 -0.457 1.00 94.12 96 ARG A O 1
ATOM 763 N N . VAL A 1 97 ? 1.475 7.996 1.749 1.00 96.31 97 VAL A N 1
ATOM 764 C CA . VAL A 1 97 ? 2.690 7.177 1.874 1.00 96.31 97 VAL A CA 1
ATOM 765 C C . VAL A 1 97 ? 2.390 5.715 1.553 1.00 96.31 97 VAL A C 1
ATOM 767 O O . VAL A 1 97 ? 3.141 5.098 0.803 1.00 96.31 97 VAL A O 1
ATOM 770 N N . VAL A 1 98 ? 1.274 5.174 2.054 1.00 95.62 98 VAL A N 1
ATOM 771 C CA . VAL A 1 98 ? 0.860 3.793 1.750 1.00 95.62 98 VAL A CA 1
ATOM 772 C C . VAL A 1 98 ? 0.618 3.608 0.250 1.00 95.62 98 VAL A C 1
ATOM 774 O O . VAL A 1 98 ? 1.111 2.646 -0.337 1.00 95.62 98 VAL A O 1
ATOM 777 N N . THR A 1 99 ? -0.085 4.554 -0.380 1.00 94.94 99 THR A N 1
ATOM 778 C CA . THR A 1 99 ? -0.396 4.518 -1.820 1.00 94.94 99 THR A CA 1
ATOM 779 C C . THR A 1 99 ? 0.879 4.488 -2.667 1.00 94.94 99 THR A C 1
ATOM 781 O O . THR A 1 99 ? 1.042 3.617 -3.523 1.00 94.94 99 THR A O 1
ATOM 784 N N . GLU A 1 100 ? 1.827 5.389 -2.392 1.00 97.00 100 GLU A N 1
ATOM 785 C CA . GLU A 1 100 ? 3.102 5.426 -3.116 1.00 97.00 100 GLU A CA 1
ATOM 786 C C . GLU A 1 100 ? 3.979 4.204 -2.807 1.00 97.00 100 GLU A C 1
ATOM 788 O O . GLU A 1 100 ? 4.636 3.678 -3.702 1.00 97.00 100 GLU A O 1
ATOM 793 N N . ALA A 1 101 ? 3.962 3.685 -1.576 1.00 96.88 101 ALA A N 1
ATOM 794 C CA . ALA A 1 101 ? 4.689 2.464 -1.232 1.00 96.88 101 ALA A CA 1
ATOM 795 C C . ALA A 1 101 ? 4.172 1.254 -2.026 1.00 96.88 101 ALA A C 1
ATOM 797 O O . ALA A 1 101 ? 4.969 0.479 -2.554 1.00 96.88 101 ALA A O 1
ATOM 798 N N . ILE A 1 102 ? 2.851 1.116 -2.176 1.00 96.19 102 ILE A N 1
ATOM 799 C CA . ILE A 1 102 ? 2.236 0.058 -2.993 1.00 96.19 102 ILE A CA 1
ATOM 800 C C . ILE A 1 102 ? 2.630 0.208 -4.460 1.00 96.19 102 ILE A C 1
ATOM 802 O O . ILE A 1 102 ? 3.014 -0.781 -5.087 1.00 96.19 102 ILE A O 1
ATOM 806 N N . LYS A 1 103 ? 2.616 1.437 -4.992 1.00 96.06 103 LYS A N 1
ATOM 807 C CA . LYS A 1 103 ? 3.109 1.717 -6.345 1.00 96.06 103 LYS A CA 1
ATOM 808 C C . LYS A 1 103 ? 4.572 1.297 -6.503 1.00 96.06 103 LYS A C 1
ATOM 810 O O . LYS A 1 103 ? 4.894 0.601 -7.459 1.00 96.06 103 LYS A O 1
ATOM 815 N N . VAL A 1 104 ? 5.455 1.656 -5.568 1.00 95.44 104 VAL A N 1
ATOM 816 C CA . VAL A 1 104 ? 6.875 1.262 -5.602 1.00 95.44 104 VAL A CA 1
ATOM 817 C C . VAL A 1 104 ? 7.027 -0.259 -5.593 1.00 95.44 104 VAL A C 1
ATOM 819 O O . VAL A 1 104 ? 7.796 -0.785 -6.393 1.00 95.44 104 VAL A O 1
ATOM 822 N N . VAL A 1 105 ? 6.278 -0.980 -4.749 1.00 94.38 105 VAL A N 1
ATOM 823 C CA . VAL A 1 105 ? 6.281 -2.455 -4.740 1.00 94.38 105 VAL A CA 1
ATOM 824 C C . VAL A 1 105 ? 5.847 -3.013 -6.095 1.00 94.38 105 VAL A C 1
ATOM 826 O O . VAL A 1 105 ? 6.509 -3.906 -6.622 1.00 94.38 105 VAL A O 1
ATOM 829 N N . ALA A 1 106 ? 4.776 -2.476 -6.681 1.00 93.44 106 ALA A N 1
ATOM 830 C CA . ALA A 1 106 ? 4.296 -2.894 -7.993 1.00 93.44 106 ALA A CA 1
ATOM 831 C C . ALA A 1 106 ? 5.335 -2.635 -9.088 1.00 93.44 106 ALA A C 1
ATOM 833 O O . ALA A 1 106 ? 5.663 -3.535 -9.855 1.00 93.44 106 ALA A O 1
ATOM 834 N N . MET A 1 107 ? 5.929 -1.442 -9.123 1.00 92.25 107 MET A N 1
ATOM 835 C CA . MET A 1 107 ? 6.963 -1.109 -10.101 1.00 92.25 107 MET A CA 1
ATOM 836 C C . MET A 1 107 ? 8.228 -1.945 -9.903 1.00 92.25 107 MET A C 1
ATOM 838 O O . MET A 1 107 ? 8.877 -2.304 -10.880 1.00 92.25 107 MET A O 1
ATOM 842 N N . LEU A 1 108 ? 8.574 -2.314 -8.668 1.00 89.38 108 LEU A N 1
ATOM 843 C CA . LEU A 1 108 ? 9.691 -3.218 -8.393 1.00 89.38 108 LEU A CA 1
ATOM 844 C C . LEU A 1 108 ? 9.424 -4.643 -8.906 1.00 89.38 108 LEU A C 1
ATOM 846 O O . LEU A 1 108 ? 10.366 -5.322 -9.310 1.00 89.38 108 LEU A O 1
ATOM 850 N N . ALA A 1 109 ? 8.162 -5.074 -8.879 1.00 88.38 109 ALA A N 1
ATOM 851 C CA . ALA A 1 109 ? 7.707 -6.403 -9.275 1.00 88.38 109 ALA A CA 1
ATOM 852 C C . ALA A 1 109 ? 7.612 -6.603 -10.794 1.00 88.38 109 ALA A C 1
ATOM 854 O O . ALA A 1 109 ? 7.779 -7.719 -11.276 1.00 88.38 109 ALA A O 1
ATOM 855 N N . VAL A 1 110 ? 7.334 -5.537 -11.550 1.00 83.75 110 VAL A N 1
ATOM 856 C CA . VAL A 1 110 ? 7.171 -5.622 -13.007 1.00 83.75 110 VAL A CA 1
ATOM 857 C C . VAL A 1 110 ? 8.504 -5.990 -13.672 1.00 83.75 110 VAL A C 1
ATOM 859 O O . VAL A 1 110 ? 9.510 -5.307 -13.424 1.00 83.75 110 VAL A O 1
ATOM 862 N N . PRO A 1 111 ? 8.538 -7.010 -14.549 1.00 75.69 111 PRO A N 1
ATOM 863 C CA . PRO A 1 111 ? 9.750 -7.367 -15.269 1.00 75.69 111 PRO A CA 1
ATOM 864 C C . PRO A 1 111 ? 10.206 -6.221 -16.190 1.00 75.69 111 PRO A C 1
ATOM 866 O O . PRO A 1 111 ? 9.383 -5.447 -16.683 1.00 75.69 111 PRO A O 1
ATOM 869 N N . PRO A 1 112 ? 11.518 -6.087 -16.443 1.00 70.25 112 PRO A N 1
ATOM 870 C CA . PRO A 1 112 ? 12.037 -5.104 -17.391 1.00 70.25 112 PRO A CA 1
ATOM 871 C C . PRO A 1 112 ? 11.403 -5.284 -18.784 1.00 70.25 112 PRO A C 1
ATOM 873 O O . PRO A 1 112 ? 11.273 -6.408 -19.263 1.00 70.25 112 PRO A O 1
ATOM 876 N N . GLN A 1 113 ? 11.032 -4.189 -19.460 1.00 66.25 113 GLN A N 1
ATOM 877 C CA . GLN A 1 113 ? 10.472 -4.254 -20.816 1.00 66.25 113 GLN A CA 1
ATOM 878 C C . GLN A 1 113 ? 11.554 -4.688 -21.821 1.00 66.25 113 GLN A C 1
ATOM 880 O O . GLN A 1 113 ? 12.433 -3.917 -22.199 1.00 66.25 113 GLN A O 1
ATOM 885 N N . VAL A 1 114 ? 11.486 -5.943 -22.271 1.00 57.09 114 VAL A N 1
ATOM 886 C CA . VAL A 1 114 ? 12.547 -6.657 -23.020 1.00 57.09 114 VAL A CA 1
ATOM 887 C C . VAL A 1 114 ? 12.691 -6.201 -24.485 1.00 57.09 114 VAL A C 1
ATOM 889 O O . VAL A 1 114 ? 1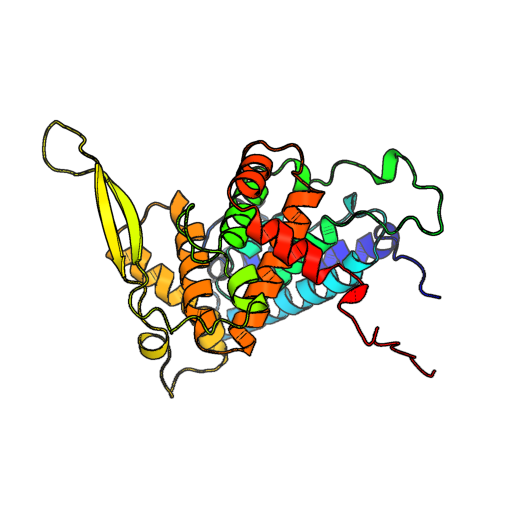3.347 -6.847 -25.295 1.00 57.09 114 VAL A O 1
ATOM 892 N N . HIS A 1 115 ? 12.096 -5.082 -24.896 1.00 54.38 115 HIS A N 1
ATOM 893 C CA . HIS A 1 115 ? 11.950 -4.776 -26.323 1.00 54.38 115 HIS A CA 1
ATOM 894 C C . HIS A 1 115 ? 13.259 -4.460 -27.071 1.00 54.38 115 HIS A C 1
ATOM 896 O O . HIS A 1 115 ? 13.200 -4.304 -28.290 1.00 54.38 115 HIS A O 1
ATOM 902 N N . ARG A 1 116 ? 14.430 -4.343 -26.413 1.00 46.88 116 ARG A N 1
ATOM 903 C CA . ARG A 1 116 ? 15.675 -3.918 -27.098 1.00 46.88 116 ARG A CA 1
ATOM 904 C C . ARG A 1 116 ? 17.010 -4.491 -26.638 1.00 46.88 116 ARG A C 1
ATOM 906 O O . ARG A 1 116 ? 17.995 -4.282 -27.341 1.00 46.88 116 ARG A O 1
ATOM 913 N N . TYR A 1 117 ? 17.072 -5.227 -25.539 1.00 45.88 117 TYR A N 1
ATOM 914 C CA . TYR A 1 117 ? 18.308 -5.885 -25.123 1.00 45.88 117 TYR A CA 1
ATOM 915 C C . TYR A 1 117 ? 17.991 -7.342 -24.845 1.00 45.88 117 TYR A C 1
ATOM 917 O O . TYR A 1 117 ? 16.981 -7.628 -24.205 1.00 45.88 117 TYR A O 1
ATOM 925 N N . ALA A 1 118 ? 18.814 -8.248 -25.384 1.00 44.59 118 ALA A N 1
ATOM 926 C CA . ALA A 1 118 ? 18.751 -9.663 -25.051 1.00 44.59 118 ALA A CA 1
ATOM 927 C C . ALA A 1 118 ? 18.681 -9.751 -23.527 1.00 44.59 118 ALA A C 1
ATOM 929 O O . ALA A 1 118 ? 19.610 -9.296 -22.860 1.00 44.59 118 ALA A O 1
ATOM 930 N N . ALA A 1 119 ? 17.538 -10.206 -23.002 1.00 45.66 119 ALA A N 1
ATOM 931 C CA . ALA A 1 119 ? 17.347 -10.340 -21.571 1.00 45.66 119 ALA A CA 1
ATOM 932 C C . ALA A 1 119 ? 18.528 -11.147 -21.053 1.00 45.66 119 ALA A C 1
ATOM 934 O O . ALA A 1 119 ? 18.715 -12.293 -21.464 1.00 45.66 119 ALA A O 1
ATOM 935 N N . ASP A 1 120 ? 19.349 -10.535 -20.205 1.00 47.00 120 ASP A N 1
ATOM 936 C CA . ASP A 1 120 ? 20.309 -11.311 -19.449 1.00 47.00 120 ASP A CA 1
ATOM 937 C C . ASP A 1 120 ? 19.461 -12.333 -18.672 1.00 47.00 120 ASP A C 1
ATOM 939 O O . ASP A 1 120 ? 18.550 -11.921 -17.946 1.00 47.00 120 ASP A O 1
ATOM 943 N N . PRO A 1 121 ? 19.650 -13.649 -18.854 1.00 45.84 121 PRO A N 1
ATOM 944 C CA . PRO A 1 121 ? 18.890 -14.653 -18.118 1.00 45.84 121 PRO A CA 1
ATOM 945 C C . PRO A 1 121 ? 19.109 -14.531 -16.601 1.00 45.84 121 PRO A C 1
ATOM 947 O O . PRO A 1 121 ? 18.297 -15.027 -15.825 1.00 45.84 121 PRO A O 1
ATOM 950 N N . THR A 1 122 ? 20.152 -13.810 -16.171 1.00 46.06 122 THR A N 1
ATOM 951 C CA . THR A 1 122 ? 20.344 -13.398 -14.779 1.00 46.06 122 THR A CA 1
ATOM 952 C C . THR A 1 122 ? 19.579 -12.120 -14.406 1.00 46.06 122 THR A C 1
ATOM 954 O O . THR A 1 122 ? 19.358 -11.879 -13.236 1.00 46.06 122 THR A O 1
ATOM 957 N N . SER A 1 123 ? 19.060 -11.307 -15.331 1.00 47.66 123 SER A N 1
ATOM 958 C CA . SER A 1 123 ? 18.192 -10.158 -14.984 1.00 47.66 123 SER A CA 1
ATOM 959 C C . SER A 1 123 ? 16.825 -10.568 -14.414 1.00 47.66 123 SER A C 1
ATOM 961 O O . SER A 1 123 ? 16.158 -9.751 -13.783 1.00 47.66 123 SER A O 1
ATOM 963 N N . PHE A 1 124 ? 16.455 -11.844 -14.572 1.00 49.19 124 PHE A N 1
ATOM 964 C CA . PHE A 1 124 ? 15.352 -12.503 -13.869 1.00 49.19 124 PHE A CA 1
ATOM 965 C C . PHE A 1 124 ? 15.737 -12.946 -12.443 1.00 49.19 124 PHE A C 1
ATOM 967 O O . PHE A 1 124 ? 15.070 -13.814 -11.883 1.00 49.19 124 PHE A O 1
ATOM 974 N N . VAL A 1 125 ? 16.833 -12.422 -11.863 1.00 45.75 125 VAL A N 1
ATOM 975 C CA . VAL A 1 125 ? 17.213 -12.709 -10.469 1.00 45.75 125 VAL A CA 1
ATOM 976 C C . VAL A 1 125 ? 16.012 -12.443 -9.568 1.00 45.75 125 VAL A C 1
ATOM 978 O O . VAL A 1 125 ? 15.476 -11.334 -9.560 1.00 45.75 125 VAL A O 1
ATOM 981 N N . ASP A 1 126 ? 15.665 -13.476 -8.791 1.00 53.25 126 ASP A N 1
ATOM 982 C CA . ASP A 1 126 ? 14.805 -13.455 -7.611 1.00 53.25 126 ASP A CA 1
ATOM 983 C C . ASP A 1 126 ? 14.731 -12.052 -7.003 1.00 53.25 126 ASP A C 1
ATOM 985 O O . ASP A 1 126 ? 15.650 -11.596 -6.313 1.00 53.25 126 ASP A O 1
ATOM 989 N N . HIS A 1 127 ? 13.622 -11.356 -7.249 1.00 60.28 127 HIS A N 1
ATOM 990 C CA . HIS A 1 127 ? 13.337 -10.123 -6.537 1.00 60.28 127 HIS A CA 1
ATOM 991 C C . HIS A 1 127 ? 13.395 -10.465 -5.043 1.00 60.28 127 HIS A C 1
ATOM 993 O O . HIS A 1 127 ? 12.687 -11.368 -4.603 1.00 60.28 127 HIS A O 1
ATOM 999 N N . ALA A 1 128 ? 14.195 -9.757 -4.239 1.00 60.38 128 ALA A N 1
ATOM 1000 C CA . ALA A 1 128 ? 14.220 -9.958 -2.781 1.00 60.38 128 ALA A CA 1
ATOM 1001 C C . ALA A 1 128 ? 12.796 -9.932 -2.168 1.00 60.38 128 ALA A C 1
ATOM 1003 O O . ALA A 1 128 ? 12.507 -10.606 -1.181 1.00 60.38 128 ALA A O 1
ATOM 1004 N N . ALA A 1 129 ? 11.876 -9.222 -2.829 1.00 62.56 129 ALA A N 1
ATOM 1005 C CA . ALA A 1 129 ? 10.447 -9.194 -2.547 1.00 62.56 129 ALA A CA 1
ATOM 1006 C C . ALA A 1 129 ? 9.701 -10.531 -2.762 1.00 62.56 129 ALA A C 1
ATOM 1008 O O . ALA A 1 129 ? 8.786 -10.828 -1.999 1.00 62.56 129 ALA A O 1
ATOM 1009 N N . GLY A 1 130 ? 10.081 -11.347 -3.750 1.00 64.88 130 GLY A N 1
ATOM 1010 C CA . GLY A 1 130 ? 9.380 -12.576 -4.156 1.00 64.88 130 GLY A CA 1
ATOM 1011 C C . GLY A 1 130 ? 9.433 -13.719 -3.138 1.00 64.88 130 GLY A C 1
ATOM 1012 O O . GLY A 1 130 ? 8.610 -14.625 -3.177 1.00 64.88 130 GLY A O 1
ATOM 1013 N N . LYS A 1 131 ? 10.343 -13.664 -2.156 1.00 71.12 131 LYS A N 1
ATOM 1014 C CA . LYS A 1 131 ? 10.405 -14.641 -1.048 1.00 71.12 131 LYS A CA 1
ATOM 1015 C C . LYS A 1 131 ? 9.741 -14.136 0.238 1.00 71.12 131 LYS A C 1
ATOM 1017 O O . LYS A 1 131 ? 9.687 -14.853 1.237 1.00 71.12 131 LYS A O 1
ATOM 1022 N N . ASN A 1 132 ? 9.211 -12.911 0.238 1.00 83.00 132 ASN A N 1
ATOM 1023 C CA . ASN A 1 132 ? 8.669 -12.283 1.436 1.00 83.00 132 ASN A CA 1
ATOM 1024 C C . ASN A 1 132 ? 7.193 -12.666 1.663 1.00 83.00 132 ASN A C 1
ATOM 1026 O O . ASN A 1 132 ? 6.265 -12.073 1.109 1.00 83.00 132 ASN A O 1
ATOM 1030 N N . SER A 1 133 ? 6.964 -13.653 2.534 1.00 85.88 133 SER A N 1
ATOM 1031 C CA . SER A 1 133 ? 5.613 -14.131 2.875 1.00 85.88 133 SER A CA 1
ATOM 1032 C C . SER A 1 133 ? 4.738 -13.080 3.576 1.00 85.88 133 SER A C 1
ATOM 1034 O O . SER A 1 133 ? 3.511 -13.104 3.433 1.00 85.88 133 SER A O 1
ATOM 1036 N N . LEU A 1 134 ? 5.341 -12.136 4.310 1.00 88.19 134 LEU A N 1
ATOM 1037 C CA . LEU A 1 134 ? 4.620 -11.024 4.929 1.00 88.19 134 LEU A CA 1
ATOM 1038 C C . LEU A 1 134 ? 4.125 -10.047 3.861 1.00 88.19 134 LEU A C 1
ATOM 1040 O O . LEU A 1 134 ? 2.964 -9.636 3.915 1.00 88.19 134 LEU A O 1
ATOM 1044 N N . LEU A 1 135 ? 4.970 -9.724 2.878 1.00 90.75 135 LEU A N 1
ATOM 1045 C CA . LEU A 1 135 ? 4.588 -8.898 1.736 1.00 90.75 135 LEU A CA 1
ATOM 1046 C C . LEU A 1 135 ? 3.420 -9.529 0.979 1.00 90.75 135 LEU A C 1
ATOM 1048 O O . LEU A 1 135 ? 2.409 -8.860 0.774 1.00 90.75 135 LEU A O 1
ATOM 1052 N N . ARG A 1 136 ? 3.512 -10.823 0.644 1.00 92.00 136 ARG A N 1
ATOM 1053 C CA . ARG A 1 136 ? 2.428 -11.554 -0.029 1.00 92.00 136 ARG A CA 1
ATOM 1054 C C . ARG A 1 136 ? 1.105 -11.422 0.724 1.00 92.00 136 ARG A C 1
ATOM 1056 O O . ARG A 1 136 ? 0.087 -11.059 0.140 1.00 92.00 136 ARG A O 1
ATOM 1063 N N . ARG A 1 137 ? 1.121 -11.646 2.043 1.00 91.00 137 ARG A N 1
ATOM 1064 C CA . ARG A 1 137 ? -0.074 -11.528 2.894 1.00 91.00 137 ARG A CA 1
ATOM 1065 C C . ARG A 1 137 ? -0.637 -10.106 2.921 1.00 91.00 137 ARG A C 1
ATOM 1067 O O . ARG A 1 137 ? -1.856 -9.939 2.870 1.00 91.00 137 ARG A O 1
ATOM 1074 N N . ARG A 1 138 ? 0.227 -9.090 3.015 1.00 92.69 138 ARG A N 1
ATOM 1075 C CA . ARG A 1 138 ? -0.178 -7.675 3.000 1.00 92.69 138 ARG A CA 1
ATOM 1076 C C . ARG A 1 138 ? -0.801 -7.296 1.660 1.00 92.69 138 ARG A C 1
ATOM 1078 O O . ARG A 1 138 ? -1.907 -6.770 1.651 1.00 92.69 138 ARG A O 1
ATOM 1085 N N . LEU A 1 139 ? -0.164 -7.642 0.544 1.00 93.50 139 LEU A N 1
ATOM 1086 C CA . LEU A 1 139 ? -0.700 -7.374 -0.792 1.00 93.50 139 LEU A CA 1
ATOM 1087 C C . LEU A 1 139 ? -2.034 -8.089 -1.028 1.00 93.50 139 LEU A C 1
ATOM 1089 O O . LEU A 1 139 ? -2.964 -7.475 -1.537 1.00 93.50 139 LEU A O 1
ATOM 1093 N N . LEU A 1 140 ? -2.173 -9.344 -0.587 1.00 91.44 140 LEU A N 1
ATOM 1094 C CA . LEU A 1 140 ? -3.444 -10.070 -0.675 1.00 91.44 140 LEU A CA 1
ATOM 1095 C C . LEU A 1 140 ? -4.547 -9.398 0.156 1.00 91.44 140 LEU A C 1
ATOM 1097 O O . LEU A 1 140 ? -5.712 -9.404 -0.228 1.00 91.44 140 LEU A O 1
ATOM 1101 N N . THR A 1 141 ? -4.185 -8.801 1.292 1.00 91.50 141 THR A N 1
ATOM 1102 C CA . THR A 1 141 ? -5.120 -8.029 2.122 1.00 91.50 141 THR A CA 1
ATOM 1103 C C . THR A 1 141 ? -5.548 -6.736 1.422 1.00 91.50 141 THR A C 1
ATOM 1105 O O . THR A 1 141 ? -6.730 -6.413 1.444 1.00 91.50 141 THR A O 1
ATOM 1108 N N . VAL A 1 142 ? -4.625 -6.043 0.742 1.00 92.12 142 VAL A N 1
ATOM 1109 C CA . VAL A 1 142 ? -4.933 -4.864 -0.090 1.00 92.12 142 VAL A CA 1
ATOM 1110 C C . VAL A 1 142 ? -5.846 -5.237 -1.258 1.00 92.12 142 VAL A C 1
ATOM 1112 O O . VAL A 1 142 ? -6.886 -4.607 -1.433 1.00 92.12 142 VAL A O 1
ATOM 1115 N N . ALA A 1 143 ? -5.517 -6.296 -2.003 1.00 89.25 143 ALA A N 1
ATOM 1116 C CA . ALA A 1 143 ? -6.305 -6.773 -3.141 1.00 89.25 143 ALA A CA 1
ATOM 1117 C C . ALA A 1 143 ? -7.756 -7.115 -2.757 1.00 89.25 143 ALA A C 1
ATOM 1119 O O . ALA A 1 143 ? -8.683 -6.760 -3.480 1.00 89.25 143 ALA A O 1
ATOM 1120 N N . LYS A 1 144 ? -7.966 -7.726 -1.581 1.00 84.62 144 LYS A N 1
ATOM 1121 C CA . LYS A 1 144 ? -9.304 -8.047 -1.048 1.00 84.62 144 LYS A CA 1
ATOM 1122 C C . LYS A 1 144 ? -10.158 -6.819 -0.714 1.00 84.62 144 LYS A C 1
ATOM 1124 O O . LYS A 1 144 ? -11.384 -6.928 -0.687 1.00 84.62 144 LYS A O 1
ATOM 1129 N N . GLY A 1 145 ? -9.544 -5.665 -0.448 1.00 78.31 145 GLY A N 1
ATOM 1130 C CA . GLY A 1 145 ? -10.267 -4.429 -0.156 1.00 78.31 145 GLY A CA 1
ATOM 1131 C C . GLY A 1 145 ? -11.177 -4.525 1.071 1.00 78.31 145 GLY A C 1
ATOM 1132 O O . GLY A 1 145 ? -10.753 -4.956 2.144 1.00 78.31 145 GLY A O 1
ATOM 1133 N N . ARG A 1 146 ? -12.444 -4.121 0.910 1.00 70.50 146 ARG A N 1
ATOM 1134 C CA . ARG A 1 146 ? -13.474 -4.147 1.962 1.00 70.50 146 ARG A CA 1
ATOM 1135 C C . ARG A 1 146 ? -13.999 -5.545 2.277 1.00 70.50 146 ARG A C 1
ATOM 1137 O O . ARG A 1 146 ? -14.708 -5.721 3.263 1.00 70.50 146 ARG A O 1
ATOM 1144 N N . GLY A 1 147 ? -13.686 -6.546 1.463 1.00 59.56 147 GLY A N 1
ATOM 1145 C CA . GLY A 1 147 ? -14.351 -7.841 1.536 1.00 59.56 147 GLY A CA 1
ATOM 1146 C C . GLY A 1 147 ? -14.027 -8.663 2.762 1.00 59.56 147 GLY A C 1
ATOM 1147 O O . GLY A 1 147 ? -12.867 -8.860 3.129 1.00 59.56 147 GLY A O 1
ATOM 1148 N N . THR A 1 148 ? -15.068 -9.297 3.295 1.00 52.72 148 THR A N 1
ATOM 1149 C CA . THR A 1 148 ? -14.947 -10.708 3.662 1.00 52.72 148 THR A CA 1
ATOM 1150 C C . THR A 1 148 ? -14.643 -11.521 2.390 1.00 52.72 148 THR A C 1
ATOM 1152 O O . THR A 1 148 ? -14.968 -11.069 1.289 1.00 52.72 148 THR A O 1
ATOM 1155 N N . PRO A 1 149 ? -14.008 -12.703 2.499 1.00 44.56 149 PRO A N 1
ATOM 1156 C CA . PRO A 1 149 ? -13.541 -13.502 1.355 1.00 44.56 149 PRO A CA 1
ATOM 1157 C C . PRO A 1 149 ? -14.606 -13.934 0.324 1.00 44.56 149 PRO A C 1
ATOM 1159 O O . PRO A 1 149 ? -14.267 -14.688 -0.576 1.00 44.56 149 PRO A O 1
ATOM 1162 N N . SER A 1 150 ? -15.863 -13.495 0.438 1.00 44.09 150 SER A N 1
ATOM 1163 C CA . SER A 1 150 ? -16.970 -13.907 -0.428 1.00 44.09 150 SER A CA 1
ATOM 1164 C C . SER A 1 150 ? -17.726 -12.774 -1.139 1.00 44.09 150 SER A C 1
ATOM 1166 O O . SER A 1 150 ? -18.646 -13.100 -1.878 1.00 44.09 150 SER A O 1
ATOM 1168 N N . ILE A 1 151 ? -17.448 -11.480 -0.891 1.00 50.09 151 ILE A N 1
ATOM 1169 C CA . ILE A 1 151 ? -18.379 -10.403 -1.327 1.00 50.09 151 ILE A CA 1
ATOM 1170 C C . ILE A 1 151 ? -17.724 -9.195 -2.021 1.00 50.09 151 ILE A C 1
ATOM 1172 O O . ILE A 1 151 ? -18.381 -8.564 -2.837 1.00 50.09 151 ILE A O 1
ATOM 1176 N N . SER A 1 152 ? -16.466 -8.833 -1.753 1.00 54.81 152 SER A N 1
ATOM 1177 C CA . SER A 1 152 ? -15.947 -7.554 -2.279 1.00 54.81 152 SER A CA 1
ATOM 1178 C C . SER A 1 152 ? -15.195 -7.707 -3.589 1.00 54.81 152 SER A C 1
ATOM 1180 O O . SER A 1 152 ? -14.065 -8.197 -3.611 1.00 54.81 152 SER A O 1
ATOM 1182 N N . LEU A 1 153 ? -15.793 -7.172 -4.648 1.00 66.50 153 LEU A N 1
ATOM 1183 C CA . LEU A 1 153 ? -15.191 -6.990 -5.957 1.00 66.50 153 LEU A CA 1
ATOM 1184 C C . LEU A 1 153 ? -15.142 -5.497 -6.305 1.00 66.50 153 LEU A C 1
ATOM 1186 O O . LEU A 1 153 ? -15.488 -5.123 -7.408 1.00 66.50 153 LEU A O 1
ATOM 1190 N N . GLU A 1 154 ? -14.670 -4.632 -5.402 1.00 70.62 154 GLU A N 1
ATOM 1191 C CA . GLU A 1 154 ? -14.683 -3.168 -5.614 1.00 70.62 154 GLU A CA 1
ATOM 1192 C C . GLU A 1 154 ? -14.080 -2.694 -6.949 1.00 70.62 154 GLU A C 1
ATOM 1194 O O . GLU A 1 154 ? -14.471 -1.649 -7.455 1.00 70.62 154 GLU A O 1
ATOM 1199 N N . VAL A 1 155 ? -13.114 -3.431 -7.515 1.00 73.19 155 VAL A N 1
ATOM 1200 C CA . VAL A 1 155 ? -12.604 -3.153 -8.869 1.00 73.19 155 VAL A CA 1
ATOM 1201 C C . VAL A 1 155 ? -13.698 -3.390 -9.914 1.00 73.19 155 VAL A C 1
ATOM 1203 O O . VAL A 1 155 ? -13.896 -2.545 -10.772 1.00 73.19 155 VAL A O 1
ATOM 1206 N N . VAL A 1 156 ? -14.420 -4.507 -9.827 1.00 73.19 156 VAL A N 1
ATOM 1207 C CA . VAL A 1 156 ? -15.550 -4.846 -10.707 1.00 73.19 156 VAL A CA 1
ATOM 1208 C C . VAL A 1 156 ? -16.721 -3.897 -10.467 1.00 73.19 156 VAL A C 1
ATOM 1210 O O . VAL A 1 156 ? -17.209 -3.316 -11.423 1.00 73.19 156 VAL A O 1
ATOM 1213 N N . ASP A 1 157 ? -17.089 -3.639 -9.207 1.00 74.31 157 ASP A N 1
ATOM 1214 C CA . ASP A 1 157 ? -18.183 -2.720 -8.858 1.00 74.31 157 ASP A CA 1
ATOM 1215 C C . ASP A 1 157 ? -17.943 -1.311 -9.433 1.00 74.31 157 ASP A C 1
ATOM 1217 O O . ASP A 1 157 ? -18.877 -0.640 -9.877 1.00 74.31 157 ASP A O 1
ATOM 1221 N N . TYR A 1 158 ? -16.679 -0.863 -9.442 1.00 74.94 158 TYR A N 1
ATOM 1222 C CA . TYR A 1 158 ? -16.274 0.398 -10.060 1.00 74.94 158 TYR A CA 1
ATOM 1223 C C . TYR A 1 158 ? -16.380 0.357 -11.593 1.00 74.94 158 TYR A C 1
ATOM 1225 O O . TYR A 1 158 ? -16.843 1.327 -12.191 1.00 74.94 158 TYR A O 1
ATOM 1233 N N . LEU A 1 159 ? -15.975 -0.748 -12.232 1.00 72.38 159 LEU A N 1
ATOM 1234 C CA . LEU A 1 159 ? -16.049 -0.920 -13.690 1.00 72.38 159 LEU A CA 1
ATOM 1235 C C . LEU A 1 159 ? -17.486 -1.014 -14.204 1.00 72.38 159 LEU A C 1
ATOM 1237 O O . LEU A 1 159 ? -17.802 -0.431 -15.239 1.00 72.38 159 LEU A O 1
ATOM 1241 N N . ASP A 1 160 ? -18.359 -1.685 -13.458 1.00 73.31 160 ASP A N 1
ATOM 1242 C CA . ASP A 1 160 ? -19.770 -1.857 -13.805 1.00 73.31 160 ASP A CA 1
ATOM 1243 C C . ASP A 1 160 ? -20.589 -0.568 -13.605 1.00 73.31 160 ASP A C 1
ATOM 1245 O O . ASP A 1 160 ? -21.769 -0.506 -13.957 1.00 73.31 160 ASP A O 1
ATOM 1249 N N . GLY A 1 161 ? -19.986 0.486 -13.036 1.00 66.12 161 GLY A N 1
ATOM 1250 C CA . GLY A 1 161 ? -20.652 1.764 -12.779 1.00 66.12 161 GLY A CA 1
ATOM 1251 C C . GLY A 1 161 ? -21.783 1.664 -11.752 1.00 66.12 161 GLY A C 1
ATOM 1252 O O . GLY A 1 161 ? -22.562 2.608 -11.580 1.00 66.12 161 GLY A O 1
ATOM 1253 N N . THR A 1 162 ? -21.889 0.534 -11.051 1.00 60.66 162 THR A N 1
ATOM 1254 C CA . THR A 1 162 ? -22.773 0.378 -9.906 1.00 60.66 162 THR A CA 1
ATOM 1255 C C . THR A 1 162 ? -22.225 1.243 -8.784 1.00 60.66 162 THR A C 1
ATOM 1257 O O . THR A 1 162 ? -21.290 0.860 -8.089 1.00 60.66 162 THR A O 1
ATOM 1260 N N . ASN A 1 163 ? -22.793 2.442 -8.622 1.00 50.59 163 ASN A N 1
ATOM 1261 C CA . ASN A 1 163 ? -22.545 3.277 -7.454 1.00 50.59 163 ASN A CA 1
ATOM 1262 C C . ASN A 1 163 ? -22.822 2.432 -6.209 1.00 50.59 163 ASN A C 1
ATOM 1264 O O . ASN A 1 163 ? -23.979 2.202 -5.857 1.00 50.59 163 ASN A O 1
ATOM 1268 N N . THR A 1 164 ? -21.763 1.957 -5.557 1.00 53.41 164 THR A N 1
ATOM 1269 C CA . THR A 1 164 ? -21.865 1.345 -4.241 1.00 53.41 164 THR A CA 1
ATOM 1270 C C . THR A 1 164 ? -22.495 2.392 -3.339 1.00 53.41 164 THR A C 1
ATOM 1272 O O . THR A 1 164 ? -21.880 3.435 -3.093 1.00 53.41 164 THR A O 1
ATOM 1275 N N . GLU A 1 165 ? -23.728 2.155 -2.886 1.00 50.62 165 GLU A N 1
ATOM 1276 C CA . GLU A 1 165 ? -24.318 2.966 -1.828 1.00 50.62 165 GLU A CA 1
ATOM 1277 C C . GLU A 1 165 ? -23.292 3.096 -0.691 1.00 50.62 165 GLU A C 1
ATOM 1279 O O . GLU A 1 165 ? -22.565 2.131 -0.413 1.00 50.62 165 GLU A O 1
ATOM 1284 N N . PRO A 1 166 ? -23.176 4.271 -0.046 1.00 53.44 166 PRO A N 1
ATOM 1285 C CA . PRO A 1 166 ? -22.309 4.418 1.108 1.00 53.44 166 PRO A CA 1
ATOM 1286 C C . PRO A 1 166 ? -22.757 3.397 2.154 1.00 53.44 166 PRO A C 1
ATOM 1288 O O . PRO A 1 166 ? -23.810 3.534 2.777 1.00 53.44 166 PRO A O 1
ATOM 1291 N N . LEU A 1 167 ? -21.975 2.325 2.290 1.00 56.06 167 LEU A N 1
ATOM 1292 C CA . LEU A 1 167 ? -22.216 1.233 3.222 1.00 56.06 167 LEU A CA 1
ATOM 1293 C C . LEU A 1 167 ? -21.977 1.765 4.637 1.00 56.06 167 LEU A C 1
ATOM 1295 O O . LEU A 1 167 ? -20.927 1.557 5.240 1.00 56.06 167 LEU A O 1
ATOM 1299 N N . ASN A 1 168 ? -22.977 2.464 5.168 1.00 54.28 168 ASN A N 1
ATOM 1300 C CA . ASN A 1 168 ? -22.984 3.073 6.497 1.00 54.28 168 ASN A CA 1
ATOM 1301 C C . ASN A 1 168 ? -22.953 2.040 7.646 1.00 54.28 168 ASN A C 1
ATOM 1303 O O . ASN A 1 168 ? -23.073 2.425 8.804 1.00 54.28 168 ASN A O 1
ATOM 1307 N N . ASP A 1 169 ? -22.796 0.741 7.360 1.00 64.38 169 ASP A N 1
ATOM 1308 C CA . ASP A 1 169 ? -22.825 -0.334 8.361 1.00 64.38 169 ASP A CA 1
ATOM 1309 C C . ASP A 1 169 ? -21.720 -1.388 8.150 1.00 64.38 169 ASP A C 1
ATOM 1311 O O . ASP A 1 169 ? -2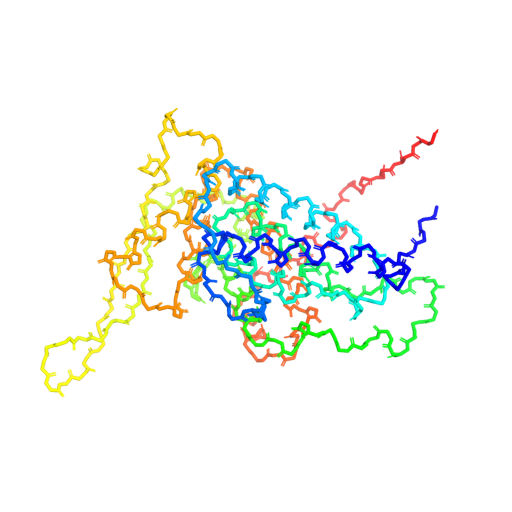1.911 -2.589 8.367 1.00 64.38 169 ASP A O 1
ATOM 1315 N N . MET A 1 170 ? -20.539 -0.955 7.691 1.00 77.12 170 MET A N 1
ATOM 1316 C CA . MET A 1 170 ? -19.403 -1.859 7.528 1.00 77.12 170 MET A CA 1
ATOM 1317 C C . MET A 1 170 ? -18.852 -2.306 8.892 1.00 77.12 170 MET A C 1
ATOM 1319 O O . MET A 1 170 ? -18.478 -1.497 9.745 1.00 77.12 170 MET A O 1
ATOM 1323 N N . LYS A 1 171 ? -18.790 -3.627 9.097 1.00 85.38 171 LYS A N 1
ATOM 1324 C CA . LYS A 1 171 ? -18.370 -4.252 10.358 1.00 85.38 171 LYS A CA 1
ATOM 1325 C C . LYS A 1 171 ? -17.117 -5.097 10.166 1.00 85.38 171 LYS A C 1
ATOM 1327 O O . LYS A 1 171 ? -17.097 -6.019 9.357 1.00 85.38 171 LYS A O 1
ATOM 1332 N N . PHE A 1 172 ? -16.098 -4.826 10.972 1.00 87.31 172 PHE A N 1
ATOM 1333 C CA . PHE A 1 172 ? -14.914 -5.662 11.107 1.00 87.31 172 PHE A CA 1
ATOM 1334 C C . PHE A 1 172 ? -15.193 -6.803 12.091 1.00 87.31 172 PHE A C 1
ATOM 1336 O O . PHE A 1 172 ? -15.601 -6.558 13.225 1.00 87.31 172 PHE A O 1
ATOM 1343 N N . GLN A 1 173 ? -14.966 -8.054 11.687 1.00 87.94 173 GLN A N 1
ATOM 1344 C CA . GLN A 1 173 ? -15.241 -9.225 12.525 1.00 87.94 173 GLN A CA 1
ATOM 1345 C C . GLN A 1 173 ? -13.968 -10.007 12.846 1.00 87.94 173 GLN A C 1
ATOM 1347 O O . GLN A 1 173 ? -13.141 -10.255 11.969 1.00 87.94 173 GLN A O 1
ATOM 1352 N N . PHE A 1 174 ? -13.823 -10.438 14.099 1.00 88.19 174 PHE A N 1
ATOM 1353 C CA . PHE A 1 174 ? -12.731 -11.316 14.516 1.00 88.19 174 PHE A CA 1
ATOM 1354 C C . PHE A 1 174 ? -13.132 -12.233 15.672 1.00 88.19 174 PHE A C 1
ATOM 1356 O O . PHE A 1 174 ? -14.069 -11.955 16.413 1.00 88.19 174 PHE A O 1
ATOM 1363 N N . TYR A 1 175 ? -12.397 -13.331 15.840 1.00 85.62 175 TYR A N 1
ATOM 1364 C CA . TYR A 1 175 ? -12.582 -14.244 16.964 1.00 85.62 175 TYR A CA 1
ATOM 1365 C C . TYR A 1 175 ? -11.740 -13.795 18.160 1.00 85.62 175 TYR A C 1
ATOM 1367 O O . TYR A 1 175 ? -10.511 -13.726 18.061 1.00 85.62 175 TYR A O 1
ATOM 1375 N N . ALA A 1 176 ? -12.396 -13.525 19.286 1.00 81.81 176 ALA A N 1
ATOM 1376 C CA . ALA A 1 176 ? -11.753 -13.267 20.567 1.00 81.81 176 ALA A CA 1
ATOM 1377 C C . ALA A 1 176 ? -11.875 -14.505 21.476 1.00 81.81 176 ALA A C 1
ATOM 1379 O O . ALA A 1 176 ? -12.935 -15.139 21.495 1.00 81.81 176 ALA A O 1
ATOM 1380 N N . PRO A 1 177 ? -10.818 -14.873 22.221 1.00 73.94 177 PRO A N 1
ATOM 1381 C CA . PRO A 1 177 ? -10.916 -15.922 23.229 1.00 73.94 177 PRO A CA 1
ATOM 1382 C C . PRO A 1 177 ? -11.813 -15.448 24.379 1.00 73.94 177 PRO A C 1
ATOM 1384 O O . PRO A 1 177 ? -11.606 -14.364 24.928 1.00 73.94 177 PRO A O 1
ATOM 1387 N N . GLU A 1 178 ? -12.814 -16.244 24.741 1.00 67.44 178 GLU A N 1
ATOM 1388 C CA . GLU A 1 178 ? -13.687 -15.955 25.875 1.00 67.44 178 GLU A CA 1
ATOM 1389 C C . GLU A 1 178 ? -12.934 -16.253 27.184 1.00 67.44 178 GLU A C 1
ATOM 1391 O O . GLU A 1 178 ? -12.408 -17.344 27.383 1.00 67.44 178 GLU A O 1
ATOM 1396 N N . GLN A 1 179 ? -12.808 -15.260 28.073 1.00 57.78 179 GLN A N 1
ATOM 1397 C CA . GLN A 1 179 ? -12.044 -15.391 29.328 1.00 57.78 179 GLN A CA 1
ATOM 1398 C C . GLN A 1 179 ? -12.845 -16.022 30.484 1.00 57.78 179 GLN A C 1
ATOM 1400 O O . GLN A 1 179 ? -12.397 -15.988 31.629 1.00 57.78 179 GLN A O 1
ATOM 1405 N N . GLN A 1 180 ? -14.022 -16.600 30.233 1.00 45.38 180 GLN A N 1
ATOM 1406 C CA . GLN A 1 180 ? -14.870 -17.163 31.287 1.00 45.38 180 GLN A CA 1
ATOM 1407 C C . GLN A 1 180 ? -15.115 -18.660 31.089 1.00 45.38 180 GLN A C 1
ATOM 1409 O O . GLN A 1 180 ? -15.913 -19.065 30.256 1.00 45.38 180 GLN A O 1
ATOM 1414 N N . GLY A 1 181 ? -14.479 -19.469 31.942 1.00 48.22 181 GLY A N 1
ATOM 1415 C CA . GLY A 1 181 ? -14.732 -20.907 32.064 1.00 48.22 181 GLY A CA 1
ATOM 1416 C C . GLY A 1 181 ? -13.642 -21.778 31.443 1.00 48.22 181 GLY A C 1
ATOM 1417 O O . GLY A 1 181 ? -12.907 -21.350 30.566 1.00 48.22 181 GLY A O 1
ATOM 1418 N N . LYS A 1 182 ? -13.510 -23.016 31.933 1.00 52.19 182 LYS A N 1
ATOM 1419 C CA . LYS A 1 182 ? -12.487 -23.999 31.521 1.00 52.19 182 LYS A CA 1
ATOM 1420 C C . LYS A 1 182 ? -12.563 -24.431 30.044 1.00 52.19 182 LYS A C 1
ATOM 1422 O O . LYS A 1 182 ? -11.695 -25.185 29.614 1.00 52.19 182 LYS A O 1
ATOM 1427 N N . ASP A 1 183 ? -13.531 -23.921 29.287 1.00 53.09 183 ASP A N 1
ATOM 1428 C CA . ASP A 1 183 ? -13.706 -24.179 27.865 1.00 53.09 183 ASP A CA 1
ATOM 1429 C C . ASP A 1 183 ? -13.348 -22.915 27.074 1.00 53.09 183 ASP A C 1
ATOM 1431 O O . ASP A 1 183 ? -13.983 -21.874 27.207 1.00 53.09 183 ASP A O 1
ATOM 1435 N N . LEU A 1 184 ? -12.297 -22.999 26.254 1.00 56.72 184 LEU A N 1
ATOM 1436 C CA . LEU A 1 184 ? -11.873 -21.933 25.341 1.00 56.72 184 LEU A CA 1
ATOM 1437 C C . LEU A 1 184 ? -12.859 -21.833 24.167 1.00 56.72 184 LEU A C 1
ATOM 1439 O O . LEU A 1 184 ? -12.562 -22.272 23.055 1.00 56.72 184 LEU A O 1
ATOM 1443 N N . THR A 1 185 ? -14.043 -21.274 24.395 1.00 64.50 185 THR A N 1
ATOM 1444 C CA . THR A 1 185 ? -14.963 -20.908 23.316 1.00 64.50 185 THR A CA 1
ATOM 1445 C C . THR A 1 185 ? -14.485 -19.614 22.656 1.00 64.50 185 THR A C 1
ATOM 1447 O O . THR A 1 185 ? -14.106 -18.640 23.309 1.00 64.50 185 THR A O 1
ATOM 1450 N N . SER A 1 186 ? -14.418 -19.606 21.324 1.00 74.56 186 SER A N 1
ATOM 1451 C CA . SER A 1 186 ? -14.084 -18.412 20.550 1.00 74.56 186 SER A CA 1
ATOM 1452 C C . SER A 1 186 ? -15.365 -17.643 20.231 1.00 74.56 186 SER A C 1
ATOM 1454 O O . SER A 1 186 ? -16.268 -18.151 19.567 1.00 74.56 186 SER A O 1
ATOM 1456 N N . ARG A 1 187 ? -15.453 -16.393 20.689 1.00 82.88 187 ARG A N 1
ATOM 1457 C CA . ARG A 1 187 ? -16.588 -15.515 20.393 1.00 82.88 187 ARG A CA 1
ATOM 1458 C C . ARG A 1 187 ? -16.277 -14.653 19.176 1.00 82.88 187 ARG A C 1
ATOM 1460 O O . ARG A 1 187 ? -15.211 -14.044 19.103 1.00 82.88 187 ARG A O 1
ATOM 1467 N N . VAL A 1 188 ? -17.227 -14.546 18.248 1.00 84.81 188 VAL A N 1
ATOM 1468 C CA . VAL A 1 188 ? -17.161 -13.555 17.165 1.00 84.81 188 VAL A CA 1
ATOM 1469 C C . VAL A 1 188 ? -17.456 -12.172 17.746 1.00 84.81 188 VAL A C 1
ATOM 1471 O O . VAL A 1 188 ? -18.538 -11.921 18.278 1.00 84.81 188 VAL A O 1
ATOM 1474 N N . VAL A 1 189 ? -16.481 -11.274 17.650 1.00 86.12 189 VAL A N 1
ATOM 1475 C CA . VAL A 1 189 ? -16.607 -9.853 17.971 1.00 86.12 189 VAL A CA 1
ATOM 1476 C C . VAL A 1 189 ? -16.798 -9.100 16.664 1.00 86.12 189 VAL A C 1
ATOM 1478 O O . VAL A 1 189 ? -15.992 -9.235 15.748 1.00 86.12 189 VAL A O 1
ATOM 1481 N N . SER A 1 190 ? -17.870 -8.313 16.583 1.00 87.56 190 SER A N 1
ATOM 1482 C CA . SER A 1 190 ? -18.180 -7.455 15.441 1.00 87.56 190 SER A CA 1
ATOM 1483 C C . SER A 1 190 ? -18.002 -5.998 15.854 1.00 87.56 190 SER A C 1
ATOM 1485 O O . SER A 1 190 ? -18.666 -5.531 16.776 1.00 87.56 190 SER A O 1
ATOM 1487 N N . VAL A 1 191 ? -17.109 -5.291 15.171 1.00 88.06 191 VAL A N 1
ATOM 1488 C CA . VAL A 1 191 ? -16.722 -3.902 15.429 1.00 88.06 191 VAL A CA 1
ATOM 1489 C C . VAL A 1 191 ? -17.225 -3.041 14.280 1.00 88.06 191 VAL A C 1
ATOM 1491 O O . VAL A 1 191 ? -16.872 -3.293 13.133 1.00 88.06 191 VAL A O 1
ATOM 1494 N N . ALA A 1 192 ? -18.053 -2.041 14.567 1.00 89.69 192 ALA A N 1
ATOM 1495 C CA . ALA A 1 192 ? -18.470 -1.080 13.550 1.00 89.69 192 ALA A CA 1
ATOM 1496 C C . ALA A 1 192 ? -17.295 -0.158 13.195 1.00 89.69 192 ALA A C 1
ATOM 1498 O O . ALA A 1 192 ? -16.628 0.369 14.089 1.00 89.69 192 ALA A O 1
ATOM 1499 N N . ILE A 1 193 ? -17.036 0.022 11.900 1.00 88.19 193 ILE A N 1
ATOM 1500 C CA . ILE A 1 193 ? -16.094 1.039 11.433 1.00 88.19 193 ILE A CA 1
ATOM 1501 C C . ILE A 1 193 ? -16.806 2.394 11.550 1.00 88.19 193 ILE A C 1
ATOM 1503 O O . ILE A 1 193 ? -17.902 2.529 11.005 1.00 88.19 193 ILE A O 1
ATOM 1507 N N . PRO A 1 194 ? -16.242 3.378 12.275 1.00 88.00 194 PRO A N 1
ATOM 1508 C CA . PRO A 1 194 ? -16.887 4.675 12.427 1.00 88.00 194 PRO A CA 1
ATOM 1509 C C . PRO A 1 194 ? -17.020 5.358 11.058 1.00 88.00 194 PRO A C 1
ATOM 1511 O O . PRO A 1 194 ? -16.095 5.261 10.249 1.00 88.00 194 PRO A O 1
ATOM 1514 N N . PRO A 1 195 ? -18.128 6.062 10.784 1.00 85.62 195 PRO A N 1
ATOM 1515 C CA . PRO A 1 195 ? -18.259 6.897 9.600 1.00 85.62 195 PRO A CA 1
ATOM 1516 C C . PRO A 1 195 ? -17.131 7.929 9.500 1.00 85.62 195 PRO A C 1
ATOM 1518 O O . PRO A 1 195 ? -16.661 8.469 10.503 1.00 85.62 195 PRO A O 1
ATOM 1521 N N . TYR A 1 196 ? -16.731 8.251 8.270 1.00 84.88 196 TYR A N 1
ATOM 1522 C CA . TYR A 1 196 ? -15.665 9.221 8.016 1.00 84.88 196 TYR A CA 1
ATOM 1523 C C . TYR A 1 196 ? -15.956 10.594 8.646 1.00 84.88 196 TYR A C 1
ATOM 1525 O O . TYR A 1 196 ? -15.067 11.188 9.256 1.00 84.88 196 TYR A O 1
ATOM 1533 N N . ASP A 1 197 ? -17.207 11.054 8.570 1.00 84.38 197 ASP A N 1
ATOM 1534 C CA . ASP A 1 197 ? -17.645 12.363 9.077 1.00 84.38 197 ASP A CA 1
ATOM 1535 C C . ASP A 1 197 ? -17.631 12.459 10.616 1.00 84.38 197 ASP A C 1
ATOM 1537 O O . ASP A 1 197 ? -17.619 13.554 11.175 1.00 84.38 197 ASP A O 1
ATOM 1541 N N . GLU A 1 198 ? -17.597 11.325 11.328 1.00 82.25 198 GLU A N 1
ATOM 1542 C CA . GLU A 1 198 ? -17.410 11.312 12.786 1.00 82.25 198 GLU A CA 1
ATOM 1543 C C . GLU A 1 198 ? -15.942 11.508 13.184 1.00 82.25 198 GLU A C 1
ATOM 1545 O O . GLU A 1 198 ? -15.645 11.949 14.296 1.00 82.25 198 GLU A O 1
ATOM 1550 N N . VAL A 1 199 ? -15.015 11.157 12.290 1.00 81.12 199 VAL A N 1
ATOM 1551 C CA . VAL A 1 199 ? -13.568 11.269 12.519 1.00 81.12 199 VAL A CA 1
ATOM 1552 C C . VAL A 1 199 ? -13.028 12.586 11.970 1.00 81.12 199 VAL A C 1
ATOM 1554 O O . VAL A 1 199 ? -12.145 13.193 12.579 1.00 81.12 199 VAL A O 1
ATOM 1557 N N . ILE A 1 200 ? -13.566 13.048 10.844 1.00 85.00 200 ILE A N 1
ATOM 1558 C CA . ILE A 1 200 ? -13.161 14.278 10.172 1.00 85.00 200 ILE A CA 1
ATOM 1559 C C . ILE A 1 200 ? -14.283 15.300 10.259 1.00 85.00 200 ILE A C 1
ATOM 1561 O O . ILE A 1 200 ? -15.375 15.105 9.741 1.00 85.00 200 ILE A O 1
ATOM 1565 N N . THR A 1 201 ? -13.977 16.434 10.883 1.00 80.75 201 THR A N 1
ATOM 1566 C CA . THR A 1 201 ? -14.902 17.560 11.028 1.00 80.75 201 THR A CA 1
ATOM 1567 C C . THR A 1 201 ? -14.480 18.709 10.117 1.00 80.75 201 THR A C 1
ATOM 1569 O O . THR A 1 201 ? -13.351 18.744 9.630 1.00 80.75 201 THR A O 1
ATOM 1572 N N . ALA A 1 202 ? -15.345 19.711 9.934 1.00 74.06 202 ALA A N 1
ATOM 1573 C CA . ALA A 1 202 ? -15.018 20.915 9.161 1.00 74.06 202 ALA A CA 1
ATOM 1574 C C . ALA A 1 202 ? -13.799 21.700 9.701 1.00 74.06 202 ALA A C 1
ATOM 1576 O O . ALA A 1 202 ? -13.259 22.550 8.999 1.00 74.06 202 ALA A O 1
ATOM 1577 N N . MET A 1 203 ? -13.369 21.430 10.940 1.00 75.75 203 MET A N 1
ATOM 1578 C CA . MET A 1 203 ? -12.183 22.038 11.551 1.00 75.75 203 MET A CA 1
ATOM 1579 C C . MET A 1 203 ? -10.905 21.212 11.359 1.00 75.75 203 MET A C 1
ATOM 1581 O O . MET A 1 203 ? -9.824 21.665 11.737 1.00 75.75 203 MET A O 1
ATOM 1585 N N . THR A 1 204 ? -11.003 20.003 10.807 1.00 81.88 204 THR A N 1
ATOM 1586 C CA . THR A 1 204 ? -9.851 19.122 10.639 1.00 81.88 204 THR A CA 1
ATOM 1587 C C . THR A 1 204 ? -8.972 19.615 9.492 1.00 81.88 204 THR A C 1
ATOM 1589 O O . THR A 1 204 ? -9.451 19.889 8.392 1.00 81.88 204 THR A O 1
ATOM 1592 N N . SER A 1 205 ? -7.668 19.737 9.748 1.00 82.44 205 SER A N 1
ATOM 1593 C CA . SER A 1 205 ? -6.715 20.167 8.727 1.00 82.44 205 SER A CA 1
ATOM 1594 C C . SER A 1 205 ? -6.621 19.128 7.593 1.00 82.44 205 SER A C 1
ATOM 1596 O O . SER A 1 205 ? -6.798 17.932 7.840 1.00 82.44 205 SER A O 1
ATOM 1598 N N . PRO A 1 206 ? -6.308 19.534 6.349 1.00 77.69 206 PRO A N 1
ATOM 1599 C CA . PRO A 1 206 ? -6.134 18.594 5.236 1.00 77.69 206 PRO A CA 1
ATOM 1600 C C . PRO A 1 206 ? -4.996 17.589 5.475 1.00 77.69 206 PRO A C 1
ATOM 1602 O O . PRO A 1 206 ? -4.975 16.517 4.878 1.00 77.69 206 PRO A O 1
ATOM 1605 N N . GLU A 1 207 ? -4.053 17.920 6.354 1.00 77.44 207 GLU A N 1
ATOM 1606 C CA . GLU A 1 207 ? -2.979 17.020 6.766 1.00 77.44 207 GLU A CA 1
ATOM 1607 C C . GLU A 1 207 ? -3.523 15.903 7.649 1.00 77.44 207 GLU A C 1
ATOM 1609 O O . GLU A 1 207 ? -3.281 14.736 7.365 1.00 77.44 207 GLU A O 1
ATOM 1614 N N . ASP A 1 208 ? -4.338 16.247 8.645 1.00 83.44 208 ASP A N 1
ATOM 1615 C CA . ASP A 1 208 ? -4.954 15.283 9.562 1.00 83.44 208 ASP A CA 1
ATOM 1616 C C . ASP A 1 208 ? -5.934 14.344 8.851 1.00 83.44 208 ASP A C 1
ATOM 1618 O O . ASP A 1 208 ? -6.093 13.189 9.245 1.00 83.44 208 ASP A O 1
ATOM 1622 N N . VAL A 1 209 ? -6.528 14.800 7.743 1.00 86.69 209 VAL A N 1
ATOM 1623 C CA . VAL A 1 209 ? -7.338 13.958 6.853 1.00 86.69 209 VAL A CA 1
ATOM 1624 C C . VAL A 1 209 ? -6.544 12.758 6.327 1.00 86.69 209 VAL A C 1
ATOM 1626 O O . VAL A 1 209 ? -7.085 11.655 6.269 1.00 86.69 209 VAL A O 1
ATOM 1629 N N . ALA A 1 210 ? -5.258 12.924 6.002 1.00 88.44 210 ALA A N 1
ATOM 1630 C CA . ALA A 1 210 ? -4.422 11.825 5.510 1.00 88.44 210 ALA A CA 1
ATOM 1631 C C . ALA A 1 210 ? -4.093 10.775 6.591 1.00 88.44 210 ALA A C 1
ATOM 1633 O O . ALA A 1 210 ? -3.605 9.696 6.254 1.00 88.44 210 ALA A O 1
ATOM 1634 N N . TYR A 1 211 ? -4.370 11.075 7.866 1.00 92.00 211 TYR A N 1
ATOM 1635 C CA . TYR A 1 211 ? -4.203 10.181 9.019 1.00 92.00 211 TYR A CA 1
ATOM 1636 C C . TYR A 1 211 ? -5.546 9.687 9.585 1.00 92.00 211 TYR A C 1
ATOM 1638 O O . TYR A 1 211 ? -5.566 9.004 10.615 1.00 92.00 211 TYR A O 1
ATOM 1646 N N . ALA A 1 212 ? -6.673 10.005 8.935 1.00 92.06 212 ALA A N 1
ATOM 1647 C CA . ALA A 1 212 ? -8.016 9.693 9.424 1.00 92.06 212 ALA A CA 1
ATOM 1648 C C . ALA A 1 212 ? -8.199 8.193 9.689 1.00 92.06 212 ALA A C 1
ATOM 1650 O O . ALA A 1 212 ? -8.632 7.793 10.773 1.00 92.06 212 ALA A O 1
ATOM 1651 N N . ALA A 1 213 ? -7.839 7.352 8.712 1.00 92.50 213 ALA A N 1
ATOM 1652 C CA . ALA A 1 213 ? -7.984 5.906 8.835 1.00 92.50 213 ALA A CA 1
ATOM 1653 C C . ALA A 1 213 ? -7.080 5.328 9.929 1.00 92.50 213 ALA A C 1
ATOM 1655 O O . ALA A 1 213 ? -7.523 4.468 10.690 1.00 92.50 213 ALA A O 1
ATOM 1656 N N . ALA A 1 214 ? -5.843 5.818 10.052 1.00 93.62 214 ALA A N 1
ATOM 1657 C CA . ALA A 1 214 ? -4.920 5.369 11.092 1.00 93.62 214 ALA A CA 1
ATOM 1658 C C . ALA A 1 214 ? -5.439 5.725 12.490 1.00 93.62 214 ALA A C 1
ATOM 1660 O O . ALA A 1 214 ? -5.522 4.854 13.351 1.00 93.62 214 ALA A O 1
ATOM 1661 N N . THR A 1 215 ? -5.897 6.964 12.676 1.00 92.81 215 THR A N 1
ATOM 1662 C CA . THR A 1 215 ? -6.492 7.440 13.936 1.00 92.81 215 THR A CA 1
ATOM 1663 C C . THR A 1 215 ? -7.720 6.611 14.327 1.00 92.81 215 THR A C 1
ATOM 1665 O O . THR A 1 215 ? -7.862 6.192 15.479 1.00 92.81 215 THR A O 1
ATOM 1668 N N . ALA A 1 216 ? -8.602 6.320 13.366 1.00 92.88 216 ALA A N 1
ATOM 1669 C CA . ALA A 1 216 ? -9.761 5.463 13.599 1.00 92.88 216 ALA A CA 1
ATOM 1670 C C . ALA A 1 216 ? -9.343 4.035 13.984 1.00 92.88 216 ALA A C 1
ATOM 1672 O O . ALA A 1 216 ? -9.878 3.471 14.939 1.00 92.88 216 ALA A O 1
ATOM 1673 N N . CYS A 1 217 ? -8.349 3.469 13.298 1.00 93.38 217 CYS A N 1
ATOM 1674 C CA . CYS A 1 217 ? -7.826 2.140 13.607 1.00 93.38 217 CYS A CA 1
ATOM 1675 C C . CYS A 1 217 ? -7.218 2.061 15.004 1.00 93.38 217 CYS A C 1
ATOM 1677 O O . CYS A 1 217 ? -7.533 1.129 15.736 1.00 93.38 217 CYS A O 1
ATOM 1679 N N . GLU A 1 218 ? -6.397 3.033 15.402 1.00 93.69 218 GLU A N 1
ATOM 1680 C CA . GLU A 1 218 ? -5.798 3.106 16.741 1.00 93.69 218 GLU A CA 1
ATOM 1681 C C . GLU A 1 218 ? -6.879 3.104 17.827 1.00 93.69 218 GLU A C 1
ATOM 1683 O O . GLU A 1 218 ? -6.804 2.331 18.787 1.00 93.69 218 GLU A O 1
ATOM 1688 N N . ARG A 1 219 ? -7.942 3.897 17.634 1.00 93.06 219 ARG A N 1
ATOM 1689 C CA . ARG A 1 219 ? -9.092 3.938 18.544 1.00 93.06 219 ARG A CA 1
ATOM 1690 C C . ARG A 1 219 ? -9.804 2.586 18.631 1.00 93.06 219 ARG A C 1
ATOM 1692 O O . ARG A 1 219 ? -10.104 2.133 19.736 1.00 93.06 219 ARG A O 1
ATOM 1699 N N . LEU A 1 220 ? -10.064 1.932 17.497 1.00 92.88 220 LEU A N 1
ATOM 1700 C CA . LEU A 1 220 ? -10.723 0.620 17.461 1.00 92.88 220 LEU A CA 1
ATOM 1701 C C . LEU A 1 220 ? -9.857 -0.482 18.087 1.00 92.88 220 LEU A C 1
ATOM 1703 O O . LEU A 1 220 ? -10.374 -1.323 18.826 1.00 92.88 220 LEU A O 1
ATOM 1707 N N . ILE A 1 221 ? -8.545 -0.460 17.837 1.00 92.81 221 ILE A N 1
ATOM 1708 C CA . ILE A 1 221 ? -7.578 -1.390 18.431 1.00 92.81 221 ILE A CA 1
ATOM 1709 C C . ILE A 1 221 ? -7.575 -1.241 19.952 1.00 92.81 221 ILE A C 1
ATOM 1711 O O . ILE A 1 221 ? -7.665 -2.250 20.650 1.00 92.81 221 ILE A O 1
ATOM 1715 N N . ALA A 1 222 ? -7.524 -0.008 20.462 1.00 91.88 222 ALA A N 1
ATOM 1716 C CA . ALA A 1 222 ? -7.525 0.260 21.897 1.00 91.88 222 ALA A CA 1
ATOM 1717 C C . ALA A 1 222 ? -8.849 -0.146 22.569 1.00 91.88 222 ALA A C 1
ATOM 1719 O O . ALA A 1 222 ? -8.836 -0.753 23.640 1.00 91.88 222 ALA A O 1
ATOM 1720 N N . LEU A 1 223 ? -9.988 0.152 21.933 1.00 92.31 223 LEU A N 1
ATOM 1721 C CA . LEU A 1 223 ? -11.316 -0.111 22.493 1.00 92.31 223 LEU A CA 1
ATOM 1722 C C . LEU A 1 223 ? -11.666 -1.605 22.518 1.00 92.31 223 LEU A C 1
ATOM 1724 O O . LEU A 1 223 ? -12.249 -2.085 23.489 1.00 92.31 223 LEU A O 1
ATOM 1728 N N . HIS A 1 224 ? -11.314 -2.342 21.461 1.00 90.69 224 HIS A N 1
ATOM 1729 C CA . HIS A 1 224 ? -11.713 -3.743 21.283 1.00 90.69 224 HIS A CA 1
ATOM 1730 C C . HIS A 1 224 ? -10.572 -4.748 21.476 1.00 90.69 224 HIS A C 1
ATOM 1732 O O . HIS A 1 224 ? -10.791 -5.944 21.293 1.00 90.69 224 HIS A O 1
ATOM 1738 N N . GLN A 1 225 ? -9.371 -4.284 21.842 1.00 89.69 225 GLN A N 1
ATOM 1739 C CA . GLN A 1 225 ? -8.181 -5.117 22.067 1.00 89.69 225 GLN A CA 1
ATOM 1740 C C . GLN A 1 225 ? -7.892 -6.053 20.884 1.00 89.69 225 GLN A C 1
ATOM 1742 O O . GLN A 1 225 ? -7.670 -7.258 21.033 1.00 89.69 225 GLN A O 1
ATOM 1747 N N . ILE A 1 226 ? -7.935 -5.491 19.673 1.00 88.94 226 ILE A N 1
ATOM 1748 C CA . ILE A 1 226 ? -7.809 -6.259 18.431 1.00 88.94 226 ILE A CA 1
ATOM 1749 C C . ILE A 1 226 ? -6.398 -6.878 18.354 1.00 88.94 226 ILE A C 1
ATOM 1751 O O . ILE A 1 226 ? -5.409 -6.165 18.548 1.00 88.94 226 ILE A O 1
ATOM 1755 N N . PRO A 1 227 ? -6.258 -8.183 18.040 1.00 90.12 227 PRO A N 1
ATOM 1756 C CA . PRO A 1 227 ? -4.954 -8.838 17.936 1.00 90.12 227 PRO A CA 1
ATOM 1757 C C . PRO A 1 227 ? -4.026 -8.191 16.898 1.00 90.12 227 PRO A C 1
ATOM 1759 O O . PRO A 1 227 ? -4.451 -7.931 15.772 1.00 90.12 227 PRO A O 1
ATOM 1762 N N . LYS A 1 228 ? -2.727 -8.058 17.218 1.00 89.50 228 LYS A N 1
ATOM 1763 C CA . LYS A 1 228 ? -1.704 -7.442 16.338 1.00 89.50 228 LYS A CA 1
ATOM 1764 C C . LYS A 1 228 ? -1.700 -7.980 14.903 1.00 89.50 228 LYS A C 1
ATOM 1766 O O . LYS A 1 228 ? -1.578 -7.224 13.945 1.00 89.50 228 LYS A O 1
ATOM 1771 N N . LYS A 1 229 ? -1.910 -9.290 14.736 1.00 89.31 229 LYS A N 1
ATOM 1772 C CA . LYS A 1 229 ? -1.965 -9.952 13.419 1.00 89.31 229 LYS A CA 1
ATOM 1773 C C . LYS A 1 229 ? -3.083 -9.435 12.497 1.00 89.31 229 LYS A C 1
ATOM 1775 O O . LYS A 1 229 ? -3.014 -9.668 11.297 1.00 89.31 229 LYS A O 1
ATOM 1780 N N . LEU A 1 230 ? -4.102 -8.780 13.056 1.00 90.56 230 LEU A N 1
ATOM 1781 C CA . LEU A 1 230 ? -5.261 -8.247 12.340 1.00 90.56 230 LEU A CA 1
ATOM 1782 C C . LEU A 1 230 ? -5.195 -6.730 12.133 1.00 90.56 230 LEU A C 1
ATOM 1784 O O . LEU A 1 230 ? -6.036 -6.194 11.419 1.00 90.56 230 LEU A O 1
ATOM 1788 N N . HIS A 1 231 ? -4.210 -6.034 12.714 1.00 93.25 231 HIS A N 1
ATOM 1789 C CA . HIS A 1 231 ? -4.108 -4.570 12.627 1.00 93.25 231 HIS A CA 1
ATOM 1790 C C . HIS A 1 231 ? -4.017 -4.086 11.181 1.00 93.25 231 HIS A C 1
ATOM 1792 O O . HIS A 1 231 ? -4.723 -3.160 10.803 1.00 93.25 231 HIS A O 1
ATOM 1798 N N . PHE A 1 232 ? -3.220 -4.765 10.350 1.00 93.19 232 PHE A N 1
ATOM 1799 C CA . PHE A 1 232 ? -3.108 -4.435 8.928 1.00 93.19 232 PHE A CA 1
ATOM 1800 C C . PHE A 1 232 ? -4.429 -4.642 8.176 1.00 93.19 232 PHE A C 1
ATOM 1802 O O . PHE A 1 232 ? -4.830 -3.790 7.395 1.00 93.19 232 PHE A O 1
ATOM 1809 N N . GLN A 1 233 ? -5.135 -5.743 8.450 1.00 92.25 233 GLN A N 1
ATOM 1810 C CA . GLN A 1 233 ? -6.422 -6.029 7.814 1.00 92.25 233 GLN A CA 1
ATOM 1811 C C . GLN A 1 233 ? -7.486 -5.000 8.197 1.00 92.25 233 GLN A C 1
ATOM 1813 O O . GLN A 1 233 ? -8.191 -4.505 7.322 1.00 92.25 233 GLN A O 1
ATOM 1818 N N . LEU A 1 234 ? -7.575 -4.655 9.484 1.00 92.50 234 LEU A N 1
ATOM 1819 C CA . LEU A 1 234 ? -8.447 -3.583 9.952 1.00 92.50 234 LEU A CA 1
ATOM 1820 C C . LEU A 1 234 ? -8.109 -2.270 9.242 1.00 92.50 234 LEU A C 1
ATOM 1822 O O . LEU A 1 234 ? -8.999 -1.622 8.705 1.00 92.50 234 LEU A O 1
ATOM 1826 N N . PHE A 1 235 ? -6.824 -1.916 9.190 1.00 93.69 235 PHE A N 1
ATOM 1827 C CA . PHE A 1 235 ? -6.368 -0.681 8.564 1.00 93.69 235 PHE A CA 1
ATOM 1828 C C . PHE A 1 235 ? -6.755 -0.576 7.093 1.00 93.69 235 PHE A C 1
ATOM 1830 O O . PHE A 1 235 ? -7.326 0.431 6.676 1.00 93.69 235 PHE A O 1
ATOM 1837 N N . THR A 1 236 ? -6.523 -1.632 6.318 1.00 92.12 236 THR A N 1
ATOM 1838 C CA . THR A 1 236 ? -6.931 -1.681 4.914 1.00 92.12 236 THR A CA 1
ATOM 1839 C C . THR A 1 236 ? -8.449 -1.565 4.750 1.00 92.12 236 THR A C 1
ATOM 1841 O O . THR A 1 236 ? -8.903 -0.834 3.873 1.00 92.12 236 THR A O 1
ATOM 1844 N N . GLN A 1 237 ? -9.243 -2.215 5.609 1.00 89.88 237 GLN A N 1
ATOM 1845 C CA . GLN A 1 237 ? -10.705 -2.125 5.541 1.00 89.88 237 GLN A CA 1
ATOM 1846 C C . GLN A 1 237 ? -11.233 -0.731 5.897 1.00 89.88 237 GLN A C 1
ATOM 1848 O O . GLN A 1 237 ? -12.125 -0.236 5.211 1.00 89.88 237 GLN A O 1
ATOM 1853 N N . VAL A 1 238 ? -10.669 -0.071 6.914 1.00 91.69 238 VAL A N 1
ATOM 1854 C CA . VAL A 1 238 ? -11.038 1.309 7.269 1.00 91.69 238 VAL A CA 1
ATOM 1855 C C . VAL A 1 238 ? -10.693 2.268 6.131 1.00 91.69 238 VAL A C 1
ATOM 1857 O O . VAL A 1 238 ? -11.551 3.046 5.721 1.00 91.69 238 VAL A O 1
ATOM 1860 N N . ARG A 1 239 ? -9.484 2.174 5.558 1.00 91.25 239 ARG A N 1
ATOM 1861 C CA . ARG A 1 239 ? -9.083 2.985 4.391 1.00 91.25 239 ARG A CA 1
ATOM 1862 C C . ARG A 1 239 ? -10.036 2.796 3.221 1.00 91.25 239 ARG A C 1
ATOM 1864 O O . ARG A 1 239 ? -10.481 3.768 2.617 1.00 91.25 239 ARG A O 1
ATOM 1871 N N . ALA A 1 240 ? -10.385 1.548 2.928 1.00 87.31 240 ALA A N 1
ATOM 1872 C CA . ALA A 1 240 ? -11.297 1.253 1.846 1.00 87.31 240 ALA A CA 1
ATOM 1873 C C . ALA A 1 240 ? -12.702 1.813 2.131 1.00 87.31 240 ALA A C 1
ATOM 1875 O O . ALA A 1 240 ? -13.244 2.508 1.282 1.00 87.31 240 ALA A O 1
ATOM 1876 N N . CYS A 1 241 ? -13.251 1.642 3.338 1.00 87.06 241 CYS A N 1
ATOM 1877 C CA . CYS A 1 241 ? -14.512 2.275 3.748 1.00 87.06 241 CYS A CA 1
ATOM 1878 C C . CYS A 1 241 ? -14.473 3.805 3.587 1.00 87.06 241 CYS A C 1
ATOM 1880 O O . CYS A 1 241 ? -15.436 4.431 3.147 1.00 87.06 241 CYS A O 1
ATOM 1882 N N . TYR A 1 242 ? -13.345 4.426 3.914 1.00 88.81 242 TYR A N 1
ATOM 1883 C CA . TYR A 1 242 ? -13.174 5.870 3.800 1.00 88.81 242 TYR A CA 1
ATOM 1884 C C . TYR A 1 242 ? -13.052 6.331 2.349 1.00 88.81 242 TYR A C 1
ATOM 1886 O O . TYR A 1 242 ? -13.427 7.465 2.051 1.00 88.81 242 TYR A O 1
ATOM 1894 N N . ALA A 1 243 ? -12.590 5.473 1.439 1.00 87.06 243 ALA A N 1
ATOM 1895 C CA . ALA A 1 243 ? -12.481 5.778 0.020 1.00 87.06 243 ALA A CA 1
ATOM 1896 C C . ALA A 1 243 ? -13.846 5.927 -0.681 1.00 87.06 243 ALA A C 1
ATOM 1898 O O . ALA A 1 243 ? -13.956 6.766 -1.571 1.00 87.06 243 ALA A O 1
ATOM 1899 N N . SER A 1 244 ? -14.915 5.229 -0.250 1.00 80.94 244 SER A N 1
ATOM 1900 C CA . SER A 1 244 ? -16.253 5.363 -0.889 1.00 80.94 244 SER A CA 1
ATOM 1901 C C . SER A 1 244 ? -16.876 6.743 -0.790 1.00 80.94 244 SER A C 1
ATOM 1903 O O . SER A 1 244 ? -17.844 7.017 -1.489 1.00 80.94 244 SER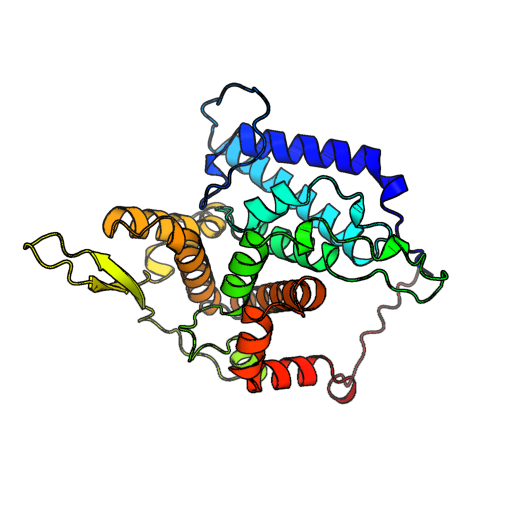 A O 1
ATOM 1905 N N . ARG A 1 245 ? -16.363 7.620 0.075 1.00 80.19 245 ARG A N 1
ATOM 1906 C CA . ARG A 1 245 ? -16.944 8.954 0.267 1.00 80.19 245 ARG A CA 1
ATOM 1907 C C . ARG A 1 245 ? -16.875 9.833 -0.985 1.00 80.19 245 ARG A C 1
ATOM 1909 O O . ARG A 1 245 ? -17.607 10.808 -1.092 1.00 80.19 245 ARG A O 1
ATOM 1916 N N . SER A 1 246 ? -15.935 9.551 -1.886 1.00 83.38 246 SER A N 1
ATOM 1917 C CA . SER A 1 246 ? -15.673 10.360 -3.074 1.00 83.38 246 SER A CA 1
ATOM 1918 C C . SER A 1 246 ? -15.290 9.470 -4.245 1.00 83.38 246 SER A C 1
ATOM 1920 O O . SER A 1 246 ? -14.551 8.500 -4.072 1.00 83.38 246 SER A O 1
ATOM 1922 N N . ALA A 1 247 ? -15.736 9.845 -5.445 1.00 83.56 247 ALA A N 1
ATOM 1923 C CA . ALA A 1 247 ? -15.368 9.166 -6.684 1.00 83.56 247 ALA A CA 1
ATOM 1924 C C . ALA A 1 247 ? -13.843 9.119 -6.872 1.00 83.56 247 ALA A C 1
ATOM 1926 O O . ALA A 1 247 ? -13.295 8.063 -7.159 1.00 83.56 247 ALA A O 1
ATOM 1927 N N . ILE A 1 248 ? -13.149 10.229 -6.594 1.00 86.88 248 ILE A N 1
ATOM 1928 C CA . ILE A 1 248 ? -11.685 10.327 -6.725 1.00 86.88 248 ILE A CA 1
ATOM 1929 C C . ILE A 1 248 ? -10.983 9.408 -5.715 1.00 86.88 248 ILE A C 1
ATOM 1931 O O . ILE A 1 248 ? -10.006 8.739 -6.036 1.00 86.88 248 ILE A O 1
ATOM 1935 N N . ALA A 1 249 ? -11.469 9.361 -4.472 1.00 85.88 249 ALA A N 1
ATOM 1936 C CA . ALA A 1 249 ? -10.881 8.496 -3.451 1.00 85.88 249 ALA A CA 1
ATOM 1937 C C . ALA A 1 249 ? -11.142 7.010 -3.752 1.00 85.88 249 ALA A C 1
ATOM 1939 O O . ALA A 1 249 ? -10.261 6.177 -3.540 1.00 85.88 249 ALA A O 1
ATOM 1940 N N . SER A 1 250 ? -12.319 6.693 -4.297 1.00 85.38 250 SER A N 1
ATOM 1941 C CA . SER A 1 250 ? -12.673 5.347 -4.755 1.00 85.38 250 SER A CA 1
ATOM 1942 C C . SER A 1 250 ? -11.786 4.906 -5.916 1.00 85.38 250 SER A C 1
ATOM 1944 O O . SER A 1 250 ? -11.209 3.826 -5.852 1.00 85.38 250 SER A O 1
ATOM 1946 N N . GLU A 1 251 ? -11.592 5.767 -6.917 1.00 87.38 251 GLU A N 1
ATOM 1947 C CA . GLU A 1 251 ? -10.684 5.526 -8.042 1.00 87.38 251 GLU A CA 1
ATOM 1948 C C . GLU A 1 251 ? -9.248 5.283 -7.560 1.00 87.38 251 GLU A C 1
ATOM 1950 O O . GLU A 1 251 ? -8.641 4.272 -7.908 1.00 87.38 251 GLU A O 1
ATOM 1955 N N . ASN A 1 252 ? -8.723 6.134 -6.673 1.00 89.38 252 ASN A N 1
ATOM 1956 C CA . ASN A 1 252 ? -7.390 5.940 -6.096 1.00 89.38 252 ASN A CA 1
ATOM 1957 C C . ASN A 1 252 ? -7.270 4.603 -5.344 1.00 89.38 252 ASN A C 1
ATOM 1959 O O . ASN A 1 252 ? -6.250 3.922 -5.454 1.00 89.38 252 ASN A O 1
ATOM 1963 N N . SER A 1 253 ? -8.314 4.195 -4.614 1.00 88.75 253 SER A N 1
ATOM 1964 C CA . SER A 1 253 ? -8.349 2.891 -3.940 1.00 88.75 253 SER A CA 1
ATOM 1965 C C . SER A 1 253 ? -8.371 1.727 -4.937 1.00 88.75 253 SER A C 1
ATOM 1967 O O . SER A 1 253 ? -7.718 0.711 -4.698 1.00 88.75 253 SER A O 1
ATOM 1969 N N . VAL A 1 254 ? -9.062 1.866 -6.072 1.00 88.75 254 VAL A N 1
ATOM 1970 C CA . VAL A 1 254 ? -9.042 0.881 -7.166 1.00 88.75 254 VAL A CA 1
ATOM 1971 C C . VAL A 1 254 ? -7.648 0.794 -7.791 1.00 88.75 254 VAL A C 1
ATOM 1973 O O . VAL A 1 254 ? -7.118 -0.307 -7.934 1.00 88.75 254 VAL A O 1
ATOM 1976 N N . VAL A 1 255 ? -7.005 1.927 -8.081 1.00 90.88 255 VAL A N 1
ATOM 1977 C CA . VAL A 1 255 ? -5.633 1.978 -8.614 1.00 90.88 255 VAL A CA 1
ATOM 1978 C C . VAL A 1 255 ? -4.637 1.316 -7.659 1.00 90.88 255 VAL A C 1
ATOM 1980 O O . VAL A 1 255 ? -3.778 0.544 -8.087 1.00 90.88 255 VAL A O 1
ATOM 1983 N N . GLU A 1 256 ? -4.756 1.560 -6.355 1.00 92.31 256 GLU A N 1
ATOM 1984 C CA . GLU A 1 256 ? -3.943 0.893 -5.335 1.00 92.31 256 GLU A CA 1
ATOM 1985 C C . GLU A 1 256 ? -4.106 -0.635 -5.380 1.00 92.31 256 GLU A C 1
ATOM 1987 O O . GLU A 1 256 ? -3.117 -1.371 -5.326 1.00 92.31 256 GLU A O 1
ATOM 1992 N N . ARG A 1 257 ? -5.339 -1.129 -5.539 1.00 91.31 257 ARG A N 1
ATOM 1993 C CA . ARG A 1 257 ? -5.600 -2.569 -5.680 1.00 91.31 257 ARG A CA 1
ATOM 1994 C C . ARG A 1 257 ? -5.025 -3.147 -6.955 1.00 91.31 257 ARG A C 1
ATOM 1996 O O . ARG A 1 257 ? -4.448 -4.228 -6.901 1.00 91.31 257 ARG A O 1
ATOM 2003 N N . LEU A 1 258 ? -5.150 -2.447 -8.078 1.00 92.06 258 LEU A N 1
ATOM 2004 C CA . LEU A 1 258 ? -4.561 -2.87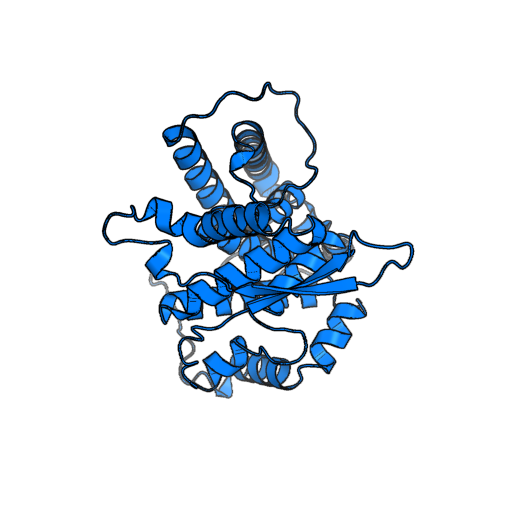9 -9.344 1.00 92.06 258 LEU A CA 1
ATOM 2005 C C . LEU A 1 258 ? -3.035 -2.985 -9.231 1.00 92.06 258 LEU A C 1
ATOM 2007 O O . LEU A 1 258 ? -2.464 -3.984 -9.663 1.00 92.06 258 LEU A O 1
ATOM 2011 N N . HIS A 1 259 ? -2.375 -2.034 -8.561 1.00 94.00 259 HIS A N 1
ATOM 2012 C CA . HIS A 1 259 ? -0.949 -2.141 -8.242 1.00 94.00 259 HIS A CA 1
ATOM 2013 C C . HIS A 1 259 ? -0.637 -3.341 -7.335 1.00 94.00 259 HIS A C 1
ATOM 2015 O O . HIS A 1 259 ? 0.329 -4.066 -7.584 1.00 94.00 259 HIS A O 1
ATOM 2021 N N . ALA A 1 260 ? -1.450 -3.594 -6.306 1.00 93.75 260 ALA A N 1
ATOM 2022 C CA . ALA A 1 260 ? -1.262 -4.752 -5.435 1.00 93.75 260 ALA A CA 1
ATOM 2023 C C . ALA A 1 260 ? -1.428 -6.084 -6.190 1.00 93.75 260 ALA A C 1
ATOM 2025 O O . ALA A 1 260 ? -0.625 -6.995 -5.998 1.00 93.75 260 ALA A O 1
ATOM 2026 N N . LEU A 1 261 ? -2.421 -6.185 -7.078 1.00 92.12 261 LEU A N 1
ATOM 2027 C CA . LEU A 1 261 ? -2.654 -7.343 -7.945 1.00 92.12 261 LEU A CA 1
ATOM 2028 C C . LEU A 1 261 ? -1.503 -7.548 -8.933 1.00 92.12 261 LEU A C 1
ATOM 2030 O O . LEU A 1 261 ? -1.003 -8.663 -9.064 1.00 92.12 261 LEU A O 1
ATOM 2034 N N . LEU A 1 262 ? -1.021 -6.471 -9.557 1.00 91.31 262 LEU A N 1
ATOM 2035 C CA . LEU A 1 262 ? 0.150 -6.498 -10.433 1.00 91.31 262 LEU A CA 1
ATOM 2036 C C . LEU A 1 262 ? 1.379 -7.056 -9.704 1.00 91.31 262 LEU A C 1
ATOM 2038 O O . LEU A 1 262 ? 2.064 -7.938 -10.227 1.00 91.31 262 LEU A O 1
ATOM 2042 N N . ALA A 1 263 ? 1.630 -6.589 -8.479 1.00 91.75 263 ALA A N 1
ATOM 2043 C CA . ALA A 1 263 ? 2.712 -7.098 -7.645 1.00 91.75 263 ALA A CA 1
ATOM 2044 C C . ALA A 1 263 ? 2.511 -8.574 -7.263 1.00 91.75 263 ALA A C 1
ATOM 2046 O O . ALA A 1 263 ? 3.454 -9.357 -7.351 1.00 91.75 263 ALA A O 1
ATOM 2047 N N . LEU A 1 264 ? 1.293 -8.967 -6.867 1.00 90.81 264 LEU A N 1
ATOM 2048 C CA . LEU A 1 264 ? 0.963 -10.347 -6.494 1.00 90.81 264 LEU A CA 1
ATOM 2049 C C . LEU A 1 264 ? 1.204 -11.324 -7.639 1.00 90.81 264 LEU A C 1
ATOM 2051 O O . LEU A 1 264 ? 1.860 -12.342 -7.439 1.00 90.81 264 LEU A O 1
ATOM 2055 N N . PHE A 1 265 ? 0.700 -11.009 -8.830 1.00 88.94 265 PHE A N 1
ATOM 2056 C CA . PHE A 1 265 ? 0.824 -11.890 -9.988 1.00 88.94 265 PHE A CA 1
ATOM 2057 C C . PHE A 1 265 ? 2.251 -11.939 -10.528 1.00 88.94 265 PHE A C 1
ATOM 2059 O O . PHE A 1 265 ? 2.683 -12.983 -11.005 1.00 88.94 265 PHE A O 1
ATOM 2066 N N . SER A 1 266 ? 3.007 -10.847 -10.413 1.00 87.81 266 SER A N 1
ATOM 2067 C CA . SER A 1 266 ? 4.397 -10.826 -10.880 1.00 87.81 266 SER A CA 1
ATOM 2068 C C . SER A 1 266 ? 5.353 -11.539 -9.915 1.00 87.81 266 SER A C 1
ATOM 2070 O O . SER A 1 266 ? 6.287 -12.194 -10.366 1.00 87.81 266 SER A O 1
ATOM 2072 N N . LEU A 1 267 ? 5.135 -11.436 -8.596 1.00 87.00 267 LEU A N 1
ATOM 2073 C CA . LEU A 1 267 ? 6.055 -11.971 -7.579 1.00 87.00 267 LEU A CA 1
ATOM 2074 C C . LEU A 1 267 ? 5.660 -13.337 -7.005 1.00 87.00 267 LEU A C 1
ATOM 2076 O O . LEU A 1 267 ? 6.532 -14.038 -6.504 1.00 87.00 267 LEU A O 1
ATOM 2080 N N . PHE A 1 268 ? 4.370 -13.684 -7.002 1.00 88.44 268 PHE A N 1
ATOM 2081 C CA . PHE A 1 268 ? 3.827 -14.819 -6.242 1.00 88.44 268 PHE A CA 1
ATOM 2082 C C . PHE A 1 268 ? 2.796 -15.630 -7.046 1.00 88.44 268 PHE A C 1
ATOM 2084 O O . PHE A 1 268 ? 1.837 -16.153 -6.476 1.00 88.44 268 PHE A O 1
ATOM 2091 N N . SER A 1 269 ? 2.952 -15.709 -8.370 1.00 84.62 269 SER A N 1
ATOM 2092 C CA . SER A 1 269 ? 2.024 -16.432 -9.259 1.00 84.62 269 SER A CA 1
ATOM 2093 C C . SER A 1 269 ? 1.907 -17.927 -8.954 1.00 84.62 269 SER A C 1
ATOM 2095 O O . SER A 1 269 ? 0.873 -18.527 -9.233 1.00 84.62 269 SER A O 1
ATOM 2097 N N . ASP A 1 270 ? 2.937 -18.525 -8.364 1.00 84.25 270 ASP A N 1
ATOM 2098 C CA . ASP A 1 270 ? 3.005 -19.932 -7.966 1.00 84.25 270 ASP A CA 1
ATOM 2099 C C . ASP A 1 270 ? 2.409 -20.204 -6.572 1.00 84.25 270 ASP A C 1
ATOM 2101 O O . ASP A 1 270 ? 2.224 -21.358 -6.176 1.00 84.25 270 ASP A O 1
ATOM 2105 N N . ALA A 1 271 ? 2.085 -19.159 -5.807 1.00 87.56 271 ALA A N 1
ATOM 2106 C CA . ALA A 1 271 ? 1.576 -19.309 -4.456 1.00 87.56 271 ALA A CA 1
ATOM 2107 C C . ALA A 1 271 ? 0.110 -19.784 -4.446 1.00 87.56 271 ALA A C 1
ATOM 2109 O O . ALA A 1 271 ? -0.770 -19.207 -5.093 1.00 87.56 271 ALA A O 1
ATOM 2110 N N . TRP A 1 272 ? -0.174 -20.822 -3.650 1.00 89.62 272 TRP A N 1
ATOM 2111 C CA . TRP A 1 272 ? -1.513 -21.420 -3.545 1.00 89.62 272 TRP A CA 1
ATOM 2112 C C . TRP A 1 272 ? -2.595 -20.418 -3.111 1.00 89.62 272 TRP A C 1
ATOM 2114 O O . TRP A 1 272 ? -3.699 -20.424 -3.635 1.00 89.62 272 TRP A O 1
ATOM 2124 N N . ASP A 1 273 ? -2.292 -19.525 -2.168 1.00 87.62 273 ASP A N 1
ATOM 2125 C CA . ASP A 1 273 ? -3.240 -18.515 -1.681 1.00 87.62 273 ASP A CA 1
ATOM 2126 C C . ASP A 1 273 ? -3.578 -17.447 -2.734 1.00 87.62 273 ASP A C 1
ATOM 2128 O O . ASP A 1 273 ? -4.684 -16.907 -2.718 1.00 87.62 273 ASP A O 1
ATOM 2132 N N . VAL A 1 274 ? -2.653 -17.159 -3.655 1.00 87.50 274 VAL A N 1
ATOM 2133 C CA . VAL A 1 274 ? -2.859 -16.217 -4.767 1.00 87.50 274 VAL A CA 1
ATOM 2134 C C . VAL A 1 274 ? -3.680 -16.865 -5.877 1.00 87.50 274 VAL A C 1
ATOM 2136 O O . VAL A 1 274 ? -4.678 -16.292 -6.308 1.00 87.50 274 VAL A O 1
ATOM 2139 N N . THR A 1 275 ? -3.312 -18.077 -6.295 1.00 87.19 275 THR A N 1
ATOM 2140 C CA . THR A 1 275 ? -4.070 -18.853 -7.294 1.00 87.19 275 THR A CA 1
ATOM 2141 C C . THR A 1 275 ? -5.497 -19.122 -6.822 1.00 87.19 275 THR A C 1
ATOM 2143 O O . THR A 1 275 ? -6.448 -18.809 -7.534 1.00 87.19 275 THR A O 1
ATOM 2146 N N . HIS A 1 276 ? -5.663 -19.559 -5.573 1.00 88.69 276 HIS A N 1
ATOM 2147 C CA . HIS A 1 276 ? -6.975 -19.775 -4.971 1.00 88.69 276 HIS A CA 1
ATOM 2148 C C . HIS A 1 276 ? -7.818 -18.494 -4.899 1.00 88.69 276 HIS A C 1
ATOM 2150 O O . HIS A 1 276 ? -9.026 -18.531 -5.125 1.00 88.69 276 HIS A O 1
ATOM 2156 N N . TYR A 1 277 ? -7.201 -17.342 -4.610 1.00 87.00 277 TYR A N 1
ATOM 2157 C CA . TYR A 1 277 ? -7.909 -16.062 -4.614 1.00 87.00 277 TYR A CA 1
ATOM 2158 C C . TYR A 1 277 ? -8.455 -15.713 -6.006 1.00 87.00 277 TYR A C 1
ATOM 2160 O O . TYR A 1 277 ? -9.606 -15.292 -6.105 1.00 87.00 277 TYR A O 1
ATOM 2168 N N . VAL A 1 278 ? -7.675 -15.931 -7.068 1.00 86.00 278 VAL A N 1
ATOM 2169 C CA . VAL A 1 278 ? -8.111 -15.707 -8.457 1.00 86.00 278 VAL A CA 1
ATOM 2170 C C . VAL A 1 278 ? -9.243 -16.663 -8.844 1.00 86.00 278 VAL A C 1
ATOM 2172 O O . VAL A 1 278 ? -10.247 -16.226 -9.401 1.00 86.00 278 VAL A O 1
ATOM 2175 N N . GLU A 1 279 ? -9.127 -17.946 -8.493 1.00 86.31 279 GLU A N 1
ATOM 2176 C CA . GLU A 1 279 ? -10.161 -18.961 -8.748 1.00 86.31 279 GLU A CA 1
ATOM 2177 C C . GLU A 1 279 ? -11.494 -18.639 -8.060 1.00 86.31 279 GLU A C 1
ATOM 2179 O O . GLU A 1 279 ? -12.559 -18.863 -8.632 1.00 86.31 279 GLU A O 1
ATOM 2184 N N . GLN A 1 280 ? -11.447 -18.092 -6.842 1.00 86.19 280 GLN A N 1
ATOM 2185 C CA . GLN A 1 280 ? -12.641 -17.684 -6.098 1.00 86.19 280 GLN A CA 1
ATOM 2186 C C . GLN A 1 280 ? -13.320 -16.430 -6.667 1.00 86.19 280 GLN A C 1
ATOM 2188 O O . GLN A 1 280 ? -14.485 -16.187 -6.359 1.00 86.19 280 GLN A O 1
ATOM 2193 N N . HIS A 1 281 ? -12.616 -15.640 -7.481 1.00 84.69 281 HIS A N 1
ATOM 2194 C CA . HIS A 1 281 ? -13.085 -14.347 -7.983 1.00 84.69 281 HIS A CA 1
ATOM 2195 C C . HIS A 1 281 ? -12.929 -14.266 -9.515 1.00 84.6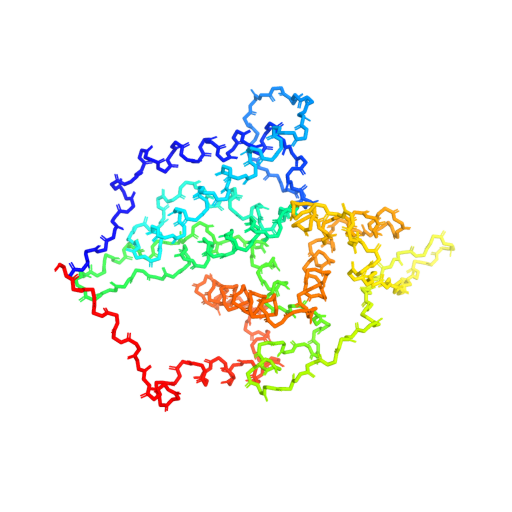9 281 HIS A C 1
ATOM 2197 O O . HIS A 1 281 ? -12.161 -13.440 -10.022 1.00 84.69 281 HIS A O 1
ATOM 2203 N N . PRO A 1 282 ? -13.660 -15.094 -10.289 1.00 83.81 282 PRO A N 1
ATOM 2204 C CA . PRO A 1 282 ? -13.571 -15.082 -11.750 1.00 83.81 282 PRO A CA 1
ATOM 2205 C C . PRO A 1 282 ? -13.972 -13.725 -12.350 1.00 83.81 282 PRO A C 1
ATOM 2207 O O . PRO A 1 282 ? -13.366 -13.291 -13.328 1.00 83.81 282 PRO A O 1
ATOM 2210 N N . GLU A 1 283 ? -14.911 -13.013 -11.723 1.00 81.75 283 GLU A N 1
ATOM 2211 C CA . GLU A 1 283 ? -15.348 -11.684 -12.172 1.00 81.75 283 GLU A CA 1
ATOM 2212 C C . GLU A 1 283 ? -14.257 -10.619 -12.038 1.00 81.75 283 GLU A C 1
ATOM 2214 O O . GLU A 1 283 ? -14.124 -9.761 -12.905 1.00 81.75 283 GLU A O 1
ATOM 2219 N N . LEU A 1 284 ? -13.400 -10.709 -11.013 1.00 82.62 284 LEU A N 1
ATOM 2220 C CA . LEU A 1 284 ? -12.233 -9.830 -10.903 1.00 82.62 284 LEU A CA 1
ATOM 2221 C C . LEU A 1 284 ? -11.296 -10.037 -12.094 1.00 82.62 284 LEU A C 1
ATOM 2223 O O . LEU A 1 284 ? -10.802 -9.079 -12.683 1.00 82.62 284 LEU A O 1
ATOM 2227 N N . THR A 1 285 ? -11.071 -11.297 -12.462 1.00 82.25 285 THR A N 1
ATOM 2228 C CA . THR A 1 285 ? -10.214 -11.652 -13.596 1.00 82.25 285 THR A CA 1
ATOM 2229 C C . THR A 1 285 ? -10.816 -11.135 -14.894 1.00 82.25 285 THR A C 1
ATOM 2231 O O . THR A 1 285 ? -10.111 -10.546 -15.711 1.00 82.25 285 THR A O 1
ATOM 2234 N N . ARG A 1 286 ? -12.130 -11.304 -15.064 1.00 82.12 286 ARG A N 1
ATOM 2235 C CA . ARG A 1 286 ? -12.872 -10.763 -16.197 1.00 82.12 286 ARG A CA 1
ATOM 2236 C C . ARG A 1 286 ? -12.736 -9.240 -16.283 1.00 82.12 286 ARG A C 1
ATOM 2238 O O . ARG A 1 286 ? -12.323 -8.754 -17.332 1.00 82.12 286 ARG A O 1
ATOM 2245 N N . GLY A 1 287 ? -12.998 -8.513 -15.197 1.00 80.75 287 GLY A N 1
ATOM 2246 C CA . GLY A 1 287 ? -12.899 -7.051 -15.158 1.00 80.75 287 GLY A CA 1
ATOM 2247 C C . GLY A 1 287 ? -11.486 -6.541 -15.463 1.00 80.75 287 GLY A C 1
ATOM 2248 O O . GLY A 1 287 ? -11.312 -5.604 -16.238 1.00 80.75 287 GLY A O 1
ATOM 2249 N N . ILE A 1 288 ? -10.448 -7.209 -14.944 1.00 82.06 288 ILE A N 1
ATOM 2250 C CA . ILE A 1 288 ? -9.049 -6.891 -15.281 1.00 82.06 288 ILE A CA 1
ATOM 2251 C C . ILE A 1 288 ? -8.774 -7.128 -16.772 1.00 82.06 288 ILE A C 1
ATOM 2253 O O . ILE A 1 288 ? -8.121 -6.312 -17.418 1.00 82.06 288 ILE A O 1
ATOM 2257 N N . VAL A 1 289 ? -9.263 -8.231 -17.343 1.00 81.50 289 VAL A N 1
ATOM 2258 C CA . VAL A 1 289 ? -9.102 -8.506 -18.777 1.00 81.50 289 VAL A CA 1
ATOM 2259 C C . VAL A 1 289 ? -9.827 -7.455 -19.619 1.00 81.50 289 VAL A C 1
ATOM 2261 O O . VAL A 1 289 ? -9.271 -7.005 -20.618 1.00 81.50 289 VAL A O 1
ATOM 2264 N N . GLU A 1 290 ? -11.028 -7.031 -19.227 1.00 79.31 290 GLU A N 1
ATOM 2265 C CA . GLU A 1 290 ? -11.787 -5.977 -19.912 1.00 79.31 290 GLU A CA 1
ATOM 2266 C C . GLU A 1 290 ? -11.074 -4.613 -19.864 1.00 79.31 290 GLU A C 1
ATOM 2268 O O . GLU A 1 290 ? -11.043 -3.917 -20.880 1.00 79.31 290 GLU A O 1
ATOM 2273 N N . LEU A 1 291 ? -10.408 -4.284 -18.750 1.00 76.19 291 LEU A N 1
ATOM 2274 C CA . LEU A 1 291 ? -9.540 -3.104 -18.622 1.00 76.19 291 LEU A CA 1
ATOM 2275 C C . LEU A 1 291 ? -8.330 -3.127 -19.570 1.00 76.19 291 LEU A C 1
ATOM 2277 O O . LEU A 1 291 ? -7.880 -2.079 -20.028 1.00 76.19 291 LEU A O 1
ATOM 2281 N N . ILE A 1 292 ? -7.773 -4.311 -19.838 1.00 73.25 292 ILE A N 1
ATOM 2282 C CA . ILE A 1 292 ? -6.568 -4.479 -20.669 1.00 73.25 292 ILE A CA 1
ATOM 2283 C C . ILE A 1 292 ? -6.920 -4.617 -22.157 1.00 73.25 292 ILE A C 1
ATOM 2285 O O . ILE A 1 292 ? -6.086 -4.340 -23.024 1.00 73.25 292 ILE A O 1
ATOM 2289 N N . ARG A 1 293 ? -8.138 -5.065 -22.486 1.00 70.62 293 ARG A N 1
ATOM 2290 C CA . ARG A 1 293 ? -8.577 -5.251 -23.873 1.00 70.62 293 ARG A CA 1
ATOM 2291 C C . ARG A 1 293 ? -8.531 -3.922 -24.623 1.00 70.62 293 ARG A C 1
ATOM 2293 O O . ARG A 1 293 ? -9.367 -3.056 -24.439 1.00 70.62 293 ARG A O 1
ATOM 2300 N N . VAL A 1 294 ? -7.587 -3.818 -25.554 1.00 53.84 294 VAL A N 1
ATOM 2301 C CA . VAL A 1 294 ? -7.366 -2.644 -26.419 1.00 53.84 294 VAL A CA 1
ATOM 2302 C C . VAL A 1 294 ? -8.626 -2.239 -27.203 1.00 53.84 294 VAL A C 1
ATOM 2304 O O . VAL A 1 294 ? -8.785 -1.077 -27.558 1.00 53.84 294 VAL A O 1
ATOM 2307 N N . GLU A 1 295 ? -9.552 -3.175 -27.426 1.00 51.50 295 GLU A N 1
ATOM 2308 C CA . GLU A 1 295 ? -10.838 -2.946 -28.096 1.00 51.50 295 GLU A CA 1
ATOM 2309 C C . GLU A 1 295 ? -11.794 -2.019 -27.316 1.00 51.50 295 GLU A C 1
ATOM 2311 O O . GLU A 1 295 ? -12.669 -1.421 -27.935 1.00 51.50 295 GLU A O 1
ATOM 2316 N N . SER A 1 296 ? -11.627 -1.852 -25.995 1.00 48.28 296 SER A N 1
ATOM 2317 C CA . SER A 1 296 ? -12.413 -0.911 -25.174 1.00 48.28 296 SER A CA 1
ATOM 2318 C C . SER A 1 296 ? -11.821 0.508 -25.135 1.00 48.28 296 SER A C 1
ATOM 2320 O O . SER A 1 296 ? -12.449 1.435 -24.623 1.00 48.28 296 SER A O 1
ATOM 2322 N N . ILE A 1 297 ? -10.632 0.711 -25.715 1.00 50.22 297 ILE A N 1
ATOM 2323 C CA . ILE A 1 297 ? -9.928 1.994 -25.754 1.00 50.22 297 ILE A CA 1
ATOM 2324 C C . ILE A 1 297 ? -10.131 2.618 -27.145 1.00 50.22 297 ILE A C 1
ATOM 2326 O O . ILE A 1 297 ? -9.266 2.536 -28.014 1.00 50.22 297 ILE A O 1
ATOM 2330 N N . GLU A 1 298 ? -11.267 3.291 -27.373 1.00 45.94 298 GLU A N 1
ATOM 2331 C CA . GLU A 1 298 ? -11.537 4.010 -28.641 1.00 45.94 298 GLU A CA 1
ATOM 2332 C C . GLU A 1 298 ? -10.501 5.116 -28.949 1.00 45.94 298 GLU A C 1
ATOM 2334 O O . GLU A 1 298 ? -10.392 5.586 -30.084 1.00 45.94 298 GLU A O 1
ATOM 2339 N N . ARG A 1 299 ? -9.699 5.533 -27.959 1.00 41.00 299 ARG A N 1
ATOM 2340 C CA . ARG A 1 299 ? -8.562 6.446 -28.129 1.00 41.00 299 ARG A CA 1
ATOM 2341 C C . ARG A 1 299 ? -7.417 6.054 -27.209 1.00 41.00 299 ARG A C 1
ATOM 2343 O O . ARG A 1 299 ? -7.452 6.354 -26.021 1.00 41.00 299 ARG A O 1
ATOM 2350 N N . VAL A 1 300 ? -6.363 5.459 -27.762 1.00 42.81 300 VAL A N 1
ATOM 2351 C CA . VAL A 1 300 ? -5.053 5.459 -27.098 1.00 42.81 300 VAL A CA 1
ATOM 2352 C C . VAL A 1 300 ? -4.608 6.925 -27.036 1.00 42.81 300 VAL A C 1
ATOM 2354 O O . VAL A 1 300 ? -4.474 7.534 -28.103 1.00 42.81 300 VAL A O 1
ATOM 2357 N N . PRO A 1 301 ? -4.403 7.541 -25.855 1.00 39.16 301 PRO A N 1
ATOM 2358 C CA . PRO A 1 301 ? -3.869 8.890 -25.790 1.00 39.16 301 PRO A CA 1
ATOM 2359 C C . PRO A 1 301 ? -2.444 8.839 -26.338 1.00 39.16 301 PRO A C 1
ATOM 2361 O O . PRO A 1 301 ? -1.510 8.417 -25.659 1.00 39.16 301 PRO A O 1
ATOM 2364 N N . GLN A 1 302 ? -2.265 9.232 -27.597 1.00 35.38 302 GLN A N 1
ATOM 2365 C CA . GLN A 1 302 ? -0.945 9.557 -28.110 1.00 35.38 302 GLN A CA 1
ATOM 2366 C C . GLN A 1 302 ? -0.502 10.823 -27.383 1.00 35.38 302 GLN A C 1
ATOM 2368 O O . GLN A 1 302 ? -0.829 11.934 -27.797 1.00 35.38 302 GLN A O 1
ATOM 2373 N N . VAL A 1 303 ? 0.216 10.668 -26.272 1.00 40.62 303 VAL A N 1
ATOM 2374 C CA . VAL A 1 303 ? 0.956 11.783 -25.686 1.00 40.62 303 VAL A CA 1
ATOM 2375 C C . VAL A 1 303 ? 2.124 12.067 -26.627 1.00 40.62 303 VAL A C 1
ATOM 2377 O O . VAL A 1 303 ? 3.212 11.511 -26.504 1.00 40.62 303 VAL A O 1
ATOM 2380 N N . VAL A 1 304 ? 1.865 12.894 -27.639 1.00 32.59 304 VAL A N 1
ATOM 2381 C CA . VAL A 1 304 ? 2.908 13.494 -28.464 1.00 32.59 304 VAL A CA 1
ATOM 2382 C C . VAL A 1 304 ? 3.511 14.617 -27.632 1.00 32.59 304 VAL A C 1
ATOM 2384 O O . VAL A 1 304 ? 2.975 15.722 -27.577 1.00 32.59 304 VAL A O 1
ATOM 2387 N N . TRP A 1 305 ? 4.621 14.332 -26.956 1.00 33.03 305 TRP A N 1
ATOM 2388 C CA . TRP A 1 305 ? 5.488 15.387 -26.447 1.00 33.03 305 TRP A CA 1
ATOM 2389 C C . TRP A 1 305 ? 6.125 16.077 -27.656 1.00 33.03 305 TRP A C 1
ATOM 2391 O O . TRP A 1 305 ? 7.038 15.540 -28.282 1.00 33.03 305 TRP A O 1
ATOM 2401 N N . VAL A 1 306 ? 5.590 17.239 -28.028 1.00 30.97 306 VAL A N 1
ATOM 2402 C CA . VAL A 1 306 ? 6.257 18.151 -28.958 1.00 30.97 306 VAL A CA 1
ATOM 2403 C C . VAL A 1 306 ? 7.402 18.798 -28.181 1.00 30.97 306 VAL A C 1
ATOM 2405 O O . VAL A 1 306 ? 7.156 19.472 -27.180 1.00 30.97 306 VAL A O 1
ATOM 2408 N N . CYS A 1 307 ? 8.635 18.497 -28.596 1.00 36.91 307 CYS A N 1
ATOM 2409 C CA . CYS A 1 307 ? 9.859 19.126 -28.099 1.00 36.91 307 CYS A CA 1
ATOM 2410 C C . CYS A 1 307 ? 9.919 20.617 -28.443 1.00 36.91 307 CYS A C 1
ATOM 2412 O O . CYS A 1 307 ? 9.437 20.986 -29.539 1.00 36.91 307 CYS A O 1
#

Organism: Hyaloperonospora arabidopsidis (strain Emoy2) (NCBI:txid559515)

Foldseek 3Di:
DDDFAECVVVLVVLVVLLVLLLCLCQQCVLQFLQDDDDPDDPDDHDPDDPVSNVVSVVSLLVSLQVLLVNLQQHFLLLSRPCLPSLLRQCRGLFQSSVLSSLSNLLSSLDQHPCPPDDPPPCSPPQRPLLPDPSSLVLLVLLLQFQDDLADDPLLLCVLVVPLDDLCQFRWDWDWDFDPDDPDRDTDIDIHGQHDLCVQDDPPDDPRVSSNSLSVSLVVRCVVVVDDSVCSSSSSRNSQSSNQSVDPVSSVSSSVSSVSSLSSCCSRPVVPPVNVVSCVSCVSSVVSVVVVVPCVNCPDDPPPPPDD

Radius of gyration: 20.62 Å; chains: 1; bounding box: 49×46×61 Å

Secondary structure (DSSP, 8-state):
-PPPEEHHHHHHHHHHHHHHHHHHHHH-GGGBSS---------------HHHHHHHHHHHHHHHHHHHHHHHTEE-GGG-TTHHHHHHHTTBSSHHHHHHHHHHHHHHHSPP--SSS---TTTT---GGGG-HHHHHHHHHHHHTT--TTT--HHHHHHTT------TT-EEEEEEEP-SSSS-PEEEEEEEPPPHHHH--TTS-HHHHTTHHHHHHHHHHHHHT--GGGHHHHHHHHHHHHHTTSHHHHHHHHHHHHHHHHHHHHH-TT-HHHHHHHHH-HHHHHHHHHHH-GGG-S---------